Protein AF-A0A840WMJ1-F1 (afdb_monomer)

Mean predicted aligned error: 5.95 Å

Organism: NCBI:txid179819

Foldseek 3Di:
DDDPDDDDDDPQLLVVFDPQLNVLLVVLLVCCLVPVVCLVVVLVCQCVRHHAAADPVRDNLQLRHHTSSLNSNLVSLLSCLVRDDLQVSLVVLLCQLVPDDPNSLLSSLQSLQNSPPSCPPPSNLVSNLVSLVVLLVDLPSNSLLSNQLHPSLVSDDLVSNLSSQVSCQVSVRANVSGPCCVPNQDLVSLLVLLVVCVVCVVVVHDGDPSSCVRCVVPVPSNDDPDPDDDDD

Solvent-accessible surface area (backbone atoms only — not comparable to full-atom values): 12820 Å² total; per-residue (Å²): 140,77,89,88,79,78,90,80,63,72,74,67,46,60,85,78,43,57,70,75,31,32,55,40,46,51,52,48,50,52,49,32,61,77,39,55,82,50,40,81,61,47,51,77,40,32,43,81,64,42,40,71,48,50,22,93,66,63,36,74,78,28,47,85,31,56,22,42,33,28,34,49,39,18,49,51,50,32,46,40,52,77,71,41,58,57,65,56,40,27,47,53,55,47,51,49,42,72,76,35,53,75,66,48,30,27,15,49,38,49,22,54,44,43,35,57,79,60,41,72,38,71,51,28,36,50,45,51,51,51,52,42,57,52,33,66,74,53,85,52,50,36,35,34,33,21,32,40,42,10,64,54,49,77,76,49,55,71,68,64,44,45,51,48,54,52,47,28,62,72,70,68,36,64,60,91,50,34,54,57,50,90,82,67,64,47,57,67,51,19,33,51,46,46,50,52,40,53,54,27,50,76,68,75,38,84,65,64,74,64,53,49,76,45,35,73,79,31,75,70,32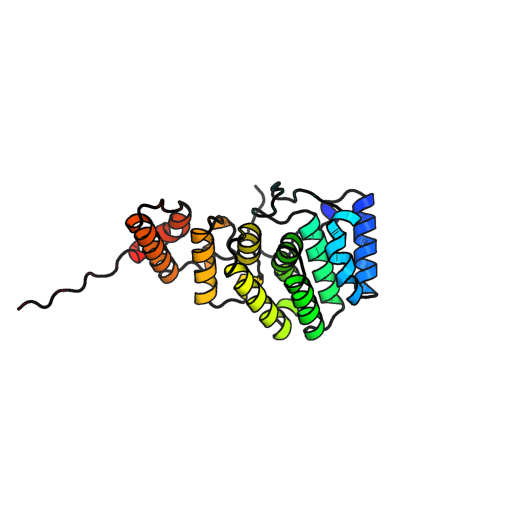,72,68,74,83,75,80,78,75,83,80,131

Radius of gyration: 20.09 Å; Cα contacts (8 Å, |Δi|>4): 305; chains: 1; bounding box: 44×33×80 Å

pLDDT: mean 91.25, std 16.09, range [25.06, 98.69]

InterPro domains:
  IPR047715 EboA domain [NF035938] (70-214)
  IPR047715 EboA domain [PF28008] (91-212)

Sequence (232 aa):
MIDTNGRDGLPDPADLLAEPARTALDELRAEVAERPARVAVLFPAAARRVVRGPGPSGDPTGTEGPTLEDLVRADLLRVLSEVLPPGDLAREIEDLYEYGDADERRAVLRGLCGLGPISRTPEVAATSRRLLADAMRTNDTRLVAAAAGSGAQDLLDDHSWRQTVLKCLFVGVPLRLVAGLAGRADAELARMCADFARERERAGRAVPADVHLVLERFPNGSTNPTPRSPEA

Structure (mmCIF, N/CA/C/O backbone):
data_AF-A0A840WMJ1-F1
#
_entry.id   AF-A0A840WMJ1-F1
#
loop_
_atom_site.group_PDB
_atom_site.id
_atom_site.type_symbol
_atom_site.label_atom_id
_atom_site.label_alt_id
_atom_site.label_comp_id
_atom_site.label_asym_id
_atom_site.label_entity_id
_atom_site.label_seq_id
_atom_site.pdbx_PDB_ins_code
_atom_site.Cartn_x
_atom_site.Cartn_y
_atom_site.Cartn_z
_atom_site.occupancy
_atom_site.B_iso_or_equiv
_atom_site.auth_seq_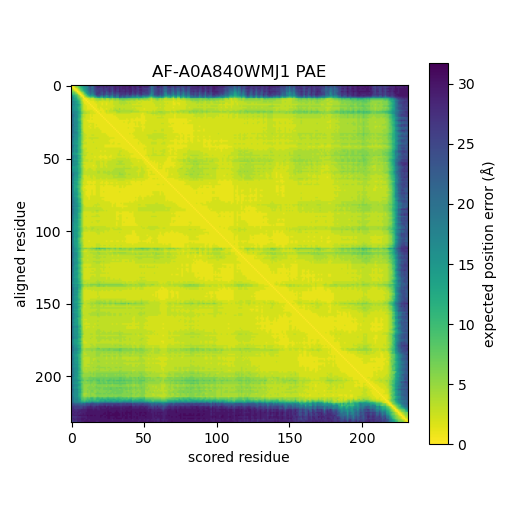id
_atom_site.auth_comp_id
_atom_site.auth_asym_id
_atom_site.auth_atom_id
_atom_site.pdbx_PDB_model_num
ATOM 1 N N . MET A 1 1 ? -21.143 -1.848 -10.851 1.00 29.88 1 MET A N 1
ATOM 2 C CA . MET A 1 1 ? -21.088 -2.770 -9.702 1.00 29.88 1 MET A CA 1
ATOM 3 C C . MET A 1 1 ? -19.891 -3.658 -9.979 1.00 29.88 1 MET A C 1
ATOM 5 O O . MET A 1 1 ? -20.006 -4.566 -10.784 1.00 29.88 1 MET A O 1
ATOM 9 N N . ILE A 1 2 ? -18.713 -3.235 -9.520 1.00 29.58 2 ILE A N 1
ATOM 10 C CA . ILE A 1 2 ? -17.459 -3.973 -9.711 1.00 29.58 2 ILE A CA 1
ATOM 11 C C . ILE A 1 2 ? -17.250 -4.719 -8.401 1.00 29.58 2 ILE A C 1
ATOM 13 O O . ILE A 1 2 ? -17.214 -4.084 -7.346 1.00 29.58 2 ILE A O 1
ATOM 17 N N . ASP A 1 3 ? -17.215 -6.044 -8.477 1.00 25.06 3 ASP A N 1
ATOM 18 C CA . ASP A 1 3 ? -16.940 -6.925 -7.350 1.00 25.06 3 ASP A CA 1
ATOM 19 C C . ASP A 1 3 ? -15.582 -6.571 -6.727 1.00 25.06 3 ASP A C 1
ATOM 21 O O . ASP A 1 3 ? -14.535 -6.732 -7.346 1.00 25.06 3 ASP A O 1
ATOM 25 N N . THR A 1 4 ? -15.594 -6.072 -5.490 1.00 33.41 4 THR A N 1
ATOM 26 C CA . THR A 1 4 ? -14.399 -5.740 -4.691 1.00 33.41 4 THR A CA 1
ATOM 27 C C . THR A 1 4 ? -14.052 -6.838 -3.686 1.00 33.41 4 THR A C 1
ATOM 29 O O . THR A 1 4 ? -13.498 -6.565 -2.622 1.00 33.41 4 THR A O 1
ATOM 32 N N . ASN A 1 5 ? -14.373 -8.097 -3.996 1.00 28.45 5 ASN A N 1
ATOM 33 C CA . ASN A 1 5 ? -14.098 -9.210 -3.095 1.00 28.45 5 ASN A CA 1
ATOM 34 C C . ASN A 1 5 ? -13.278 -10.311 -3.774 1.00 28.45 5 ASN A C 1
ATOM 36 O O . ASN A 1 5 ? -13.827 -11.196 -4.422 1.00 28.45 5 ASN A O 1
ATOM 40 N N . GLY A 1 6 ? -11.966 -10.285 -3.529 1.00 29.73 6 GLY A N 1
ATOM 41 C CA . GLY A 1 6 ? -11.121 -11.474 -3.588 1.00 29.73 6 GLY A CA 1
ATOM 42 C C . GLY A 1 6 ? -9.935 -11.377 -4.541 1.00 29.73 6 GLY A C 1
ATOM 43 O O . GLY A 1 6 ? -10.115 -11.501 -5.738 1.00 29.73 6 GLY A O 1
ATOM 44 N N . ARG A 1 7 ? -8.739 -11.273 -3.942 1.00 39.16 7 ARG A N 1
ATOM 45 C CA . ARG A 1 7 ? -7.477 -11.893 -4.386 1.00 39.16 7 ARG A CA 1
ATOM 46 C C . ARG A 1 7 ? -7.068 -11.616 -5.839 1.00 39.16 7 ARG A C 1
ATOM 48 O O . ARG A 1 7 ? -7.547 -12.285 -6.737 1.00 39.16 7 ARG A O 1
ATOM 55 N N . ASP A 1 8 ? -6.153 -10.665 -6.022 1.00 50.22 8 ASP A N 1
ATOM 56 C CA . ASP A 1 8 ? -4.920 -10.814 -6.823 1.00 50.22 8 ASP A CA 1
ATOM 57 C C . ASP A 1 8 ? -4.453 -9.443 -7.339 1.00 50.22 8 ASP A C 1
ATOM 59 O O . ASP A 1 8 ? -4.970 -8.912 -8.313 1.00 50.22 8 ASP A O 1
ATOM 63 N N . GLY A 1 9 ? -3.451 -8.876 -6.660 1.00 66.44 9 GLY A N 1
ATOM 64 C CA . GLY A 1 9 ? -2.622 -7.788 -7.184 1.00 66.44 9 GLY A CA 1
ATOM 65 C C . GLY A 1 9 ? -3.244 -6.388 -7.255 1.00 66.44 9 GLY A C 1
ATOM 66 O O . GLY A 1 9 ? -4.453 -6.176 -7.228 1.00 66.44 9 GLY A O 1
ATOM 67 N N . LEU A 1 10 ? -2.362 -5.392 -7.324 1.00 83.38 10 LEU A N 1
ATOM 68 C CA . LEU A 1 10 ? -2.696 -4.088 -7.895 1.00 83.38 10 LEU A CA 1
ATOM 69 C C . LEU A 1 10 ? -2.936 -4.274 -9.407 1.00 83.38 10 LEU A C 1
ATOM 71 O O . LEU A 1 10 ? -2.319 -5.171 -9.984 1.00 83.38 10 LEU A O 1
ATOM 75 N N . PRO A 1 11 ? -3.790 -3.460 -10.057 1.00 89.56 11 PRO A N 1
ATOM 76 C CA . PRO A 1 11 ? -3.961 -3.539 -11.508 1.00 89.56 11 PRO A CA 1
ATOM 77 C C . PRO A 1 11 ? -2.618 -3.332 -12.213 1.00 89.56 11 PRO A C 1
ATOM 79 O O . PRO A 1 11 ? -1.804 -2.526 -11.748 1.00 89.56 11 PRO A O 1
ATOM 82 N N . ASP A 1 12 ? -2.401 -4.025 -13.335 1.00 91.81 12 ASP A N 1
ATOM 83 C CA . ASP A 1 12 ? -1.222 -3.776 -14.162 1.00 91.81 12 ASP A CA 1
ATOM 84 C C . ASP A 1 12 ? -1.289 -2.325 -14.671 1.00 91.81 12 ASP A C 1
ATOM 86 O O . ASP A 1 12 ? -2.264 -1.953 -15.336 1.00 91.81 12 ASP A O 1
ATOM 90 N N . PRO A 1 13 ? -0.297 -1.468 -14.360 1.00 93.75 13 PRO A N 1
ATOM 91 C CA . PRO A 1 13 ? -0.295 -0.097 -14.848 1.00 93.75 13 PRO A CA 1
ATOM 92 C C . PRO A 1 13 ? -0.373 -0.018 -16.376 1.00 93.75 13 PRO A C 1
ATOM 94 O O . PRO A 1 13 ? -0.940 0.946 -16.879 1.00 93.75 13 PRO A O 1
ATOM 97 N N . ALA A 1 14 ? 0.123 -1.008 -17.127 1.00 94.31 14 ALA A N 1
ATOM 98 C CA . ALA A 1 14 ? 0.053 -1.001 -18.586 1.00 94.31 14 ALA A CA 1
ATOM 99 C C . ALA A 1 14 ? -1.390 -0.874 -19.110 1.00 94.31 14 ALA A C 1
ATOM 101 O O . ALA A 1 14 ? -1.619 -0.154 -20.080 1.00 94.31 14 ALA A O 1
ATOM 102 N N . ASP A 1 15 ? -2.376 -1.465 -18.432 1.00 94.75 15 ASP A N 1
ATOM 103 C CA . ASP A 1 15 ? -3.788 -1.411 -18.841 1.00 94.75 15 ASP A CA 1
ATOM 104 C C . ASP A 1 15 ? -4.410 -0.011 -18.700 1.00 94.75 15 ASP A C 1
ATOM 106 O O . ASP A 1 15 ? -5.465 0.278 -19.267 1.00 94.75 15 ASP A O 1
ATOM 110 N N . LEU A 1 16 ? -3.754 0.876 -17.950 1.00 93.88 16 LEU A N 1
ATOM 111 C CA . LEU A 1 16 ? -4.226 2.224 -17.628 1.00 93.88 16 LEU A CA 1
ATOM 112 C C . LEU A 1 16 ? -3.458 3.319 -18.383 1.00 93.88 16 LEU A C 1
ATOM 114 O O . LEU A 1 16 ? -3.734 4.506 -18.197 1.00 93.88 16 LEU A O 1
ATOM 118 N N . LEU A 1 17 ? -2.482 2.943 -19.213 1.00 95.00 17 LEU A N 1
ATOM 119 C CA . LEU A 1 17 ? -1.537 3.864 -19.839 1.00 95.00 17 LEU A CA 1
ATOM 120 C C . LEU A 1 17 ? -1.726 3.985 -21.353 1.00 95.00 17 LEU A C 1
ATOM 122 O O . LEU A 1 17 ? -2.014 3.027 -22.066 1.00 95.00 17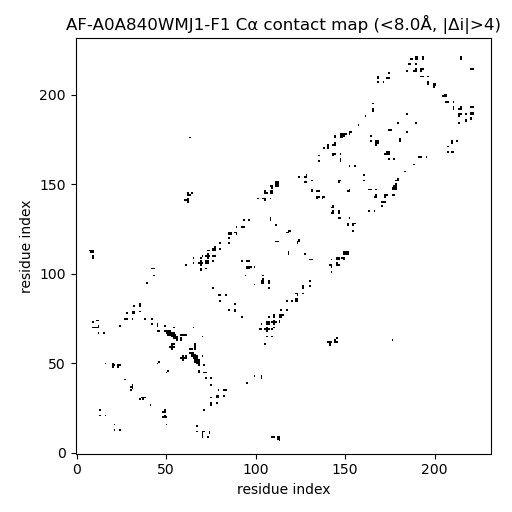 LEU A O 1
ATOM 126 N N . ALA A 1 18 ? -1.490 5.195 -21.865 1.00 94.50 18 ALA A N 1
ATOM 127 C CA . ALA A 1 18 ? -1.378 5.441 -23.301 1.00 94.50 18 ALA A CA 1
ATOM 128 C C . ALA A 1 18 ? -0.063 4.865 -23.865 1.00 94.50 18 ALA A C 1
ATOM 130 O O . ALA A 1 18 ? 0.903 4.679 -23.127 1.00 94.50 18 ALA A O 1
ATOM 131 N N . GLU A 1 19 ? -0.001 4.640 -25.186 1.00 94.25 19 GLU A N 1
ATOM 132 C CA . GLU A 1 19 ? 1.151 4.016 -25.875 1.00 94.25 19 GLU A CA 1
ATOM 133 C C . GLU A 1 19 ? 2.530 4.567 -25.459 1.00 94.25 19 GLU A C 1
ATOM 135 O O . GLU A 1 19 ? 3.363 3.766 -25.044 1.00 94.25 19 GLU A O 1
ATOM 140 N N . PRO A 1 20 ? 2.799 5.893 -25.444 1.00 95.12 20 PRO A N 1
ATOM 141 C CA . PRO A 1 20 ? 4.132 6.380 -25.076 1.00 95.12 20 PRO A CA 1
ATOM 142 C C . PRO A 1 20 ? 4.532 6.032 -23.635 1.00 95.12 20 PRO A C 1
ATOM 144 O O . PRO A 1 20 ? 5.697 5.752 -23.363 1.00 95.12 20 PRO A O 1
ATOM 147 N N . ALA A 1 21 ? 3.566 6.038 -22.712 1.00 96.62 21 ALA A N 1
ATOM 148 C CA . ALA A 1 21 ? 3.803 5.705 -21.313 1.00 96.62 21 ALA A CA 1
ATOM 149 C C . ALA A 1 21 ? 3.959 4.191 -21.108 1.00 96.62 21 ALA A C 1
ATOM 151 O O . ALA A 1 21 ? 4.781 3.780 -20.296 1.00 96.62 21 ALA A O 1
ATOM 152 N N . ARG A 1 22 ? 3.234 3.359 -21.870 1.00 97.50 22 ARG A N 1
ATOM 153 C CA . ARG A 1 22 ? 3.436 1.900 -21.870 1.00 97.50 22 ARG A CA 1
ATOM 154 C C . ARG A 1 22 ? 4.835 1.524 -22.342 1.00 97.50 22 ARG A C 1
ATOM 156 O O . ARG A 1 22 ? 5.520 0.797 -21.636 1.00 97.50 22 ARG A O 1
ATOM 163 N N . THR A 1 23 ? 5.303 2.104 -23.448 1.00 97.88 23 THR A N 1
ATOM 164 C CA . THR A 1 23 ? 6.679 1.889 -23.922 1.00 97.88 23 THR A CA 1
ATOM 165 C C . THR A 1 23 ? 7.705 2.283 -22.858 1.00 97.88 23 THR A C 1
ATOM 167 O O . THR A 1 23 ? 8.623 1.519 -22.574 1.00 97.88 23 THR A O 1
ATOM 170 N N . ALA A 1 24 ? 7.528 3.443 -22.215 1.00 97.88 24 ALA A N 1
ATOM 171 C CA . ALA A 1 24 ? 8.422 3.882 -21.145 1.00 97.88 24 ALA A CA 1
ATOM 172 C C . ALA A 1 24 ? 8.391 2.948 -19.919 1.00 97.88 24 ALA A C 1
ATOM 174 O O . ALA A 1 24 ? 9.426 2.718 -19.295 1.00 97.88 24 ALA A O 1
ATOM 175 N N . LEU A 1 25 ? 7.223 2.403 -19.563 1.00 98.31 25 LEU A N 1
ATOM 176 C CA . LEU A 1 25 ? 7.093 1.400 -18.505 1.00 98.31 25 LEU A CA 1
ATOM 177 C C . LEU A 1 25 ? 7.844 0.110 -18.864 1.00 98.31 25 LEU A C 1
ATOM 179 O O . LEU A 1 25 ? 8.585 -0.405 -18.028 1.00 98.31 25 LEU A O 1
ATOM 183 N N . ASP A 1 26 ? 7.702 -0.386 -20.092 1.00 98.38 26 ASP A N 1
ATOM 184 C CA . ASP A 1 26 ? 8.374 -1.608 -20.546 1.00 98.38 26 ASP A CA 1
ATOM 185 C C . ASP A 1 26 ? 9.902 -1.449 -20.579 1.00 98.38 26 ASP A C 1
ATOM 187 O O . ASP A 1 26 ? 10.628 -2.352 -20.158 1.00 98.38 26 ASP A O 1
ATOM 191 N N . GLU A 1 27 ? 10.406 -0.277 -20.979 1.00 98.12 27 GLU A N 1
ATOM 192 C CA . GLU A 1 27 ? 11.831 0.064 -20.875 1.00 98.12 27 GLU A CA 1
ATOM 193 C C . GLU A 1 27 ? 12.324 0.029 -19.419 1.00 98.12 27 GLU A C 1
ATOM 195 O O . GLU A 1 27 ? 13.396 -0.507 -19.131 1.00 98.12 27 GLU A O 1
ATOM 200 N N . LEU A 1 28 ? 11.533 0.566 -18.486 1.00 98.31 28 LEU A N 1
ATOM 201 C CA . LEU A 1 28 ? 11.844 0.541 -17.056 1.00 98.31 28 LEU A CA 1
ATOM 202 C C . LEU A 1 28 ? 11.858 -0.887 -16.497 1.00 98.31 28 LEU A C 1
ATOM 204 O O . LEU A 1 28 ? 12.788 -1.238 -15.769 1.00 98.31 28 LEU A O 1
ATOM 208 N N . ARG A 1 29 ? 10.863 -1.711 -16.852 1.00 98.31 29 ARG A N 1
ATOM 209 C CA . ARG A 1 29 ? 10.792 -3.133 -16.476 1.00 98.31 29 ARG A CA 1
ATOM 210 C C . ARG A 1 29 ? 12.035 -3.879 -16.949 1.00 98.31 29 ARG A C 1
ATOM 212 O O . ARG A 1 29 ? 12.678 -4.555 -16.150 1.00 98.31 29 ARG A O 1
ATOM 219 N N . ALA A 1 30 ? 12.399 -3.714 -18.221 1.00 98.44 30 ALA A N 1
ATOM 220 C CA . ALA A 1 30 ? 13.573 -4.353 -18.804 1.00 98.44 30 ALA A CA 1
ATOM 221 C C . ALA A 1 30 ? 14.872 -3.910 -18.110 1.00 98.44 30 ALA A C 1
ATOM 223 O O . ALA A 1 30 ? 15.708 -4.750 -17.778 1.00 98.44 30 ALA A O 1
ATOM 224 N N . GLU A 1 31 ? 15.031 -2.610 -17.834 1.00 98.44 31 GLU A N 1
ATOM 225 C CA . GLU A 1 31 ? 16.227 -2.090 -17.166 1.00 98.44 31 GLU A CA 1
ATOM 226 C C . GLU A 1 31 ? 16.358 -2.605 -15.722 1.00 98.44 31 GLU A C 1
ATOM 228 O O . GLU A 1 31 ? 17.463 -2.952 -15.301 1.00 98.44 31 GLU A O 1
ATOM 233 N N . VAL A 1 32 ? 15.255 -2.689 -14.970 1.00 98.44 32 VAL A N 1
ATOM 234 C CA . VAL A 1 32 ? 15.254 -3.243 -13.604 1.00 98.44 32 VAL A CA 1
ATOM 235 C C . VAL A 1 32 ? 15.496 -4.753 -13.613 1.00 98.44 32 VAL A C 1
ATOM 237 O O . VAL A 1 32 ? 16.260 -5.238 -12.784 1.00 98.44 32 VAL A O 1
ATOM 240 N N . ALA A 1 33 ? 14.912 -5.494 -14.558 1.00 98.31 33 ALA A N 1
ATOM 241 C CA . ALA A 1 33 ? 15.132 -6.935 -14.678 1.00 98.31 33 ALA A CA 1
ATOM 242 C C . ALA A 1 33 ? 16.596 -7.275 -15.016 1.00 98.31 33 ALA A C 1
ATOM 244 O O . ALA A 1 33 ? 17.154 -8.223 -14.468 1.00 98.31 33 ALA A O 1
ATOM 245 N N . GLU A 1 34 ? 17.234 -6.492 -15.894 1.00 98.31 34 GLU A N 1
ATOM 246 C CA . GLU A 1 34 ? 18.642 -6.673 -16.270 1.00 98.31 34 GLU A CA 1
ATOM 247 C C . GLU A 1 34 ? 19.601 -6.197 -15.164 1.00 98.31 34 GLU A C 1
ATOM 249 O O . GLU A 1 34 ? 20.622 -6.832 -14.890 1.00 98.31 34 GLU A O 1
ATOM 254 N N . ARG A 1 35 ? 19.301 -5.052 -14.538 1.00 98.31 35 ARG A N 1
ATOM 255 C CA . ARG A 1 35 ? 20.168 -4.382 -13.558 1.00 98.31 35 ARG A CA 1
ATOM 256 C C . ARG A 1 35 ? 19.356 -3.921 -12.339 1.00 98.31 35 ARG A C 1
ATOM 258 O O . ARG A 1 35 ? 19.118 -2.718 -12.203 1.00 98.31 35 ARG A O 1
ATOM 265 N N . PRO A 1 36 ? 19.015 -4.827 -11.401 1.00 98.19 36 PRO A N 1
ATOM 266 C CA . PRO A 1 36 ? 18.125 -4.535 -10.269 1.00 98.19 36 PRO A CA 1
ATOM 267 C C . PRO A 1 36 ? 18.505 -3.296 -9.452 1.00 98.19 36 PRO A C 1
ATOM 269 O O . PRO A 1 36 ? 17.646 -2.473 -9.156 1.00 98.19 36 PRO A O 1
ATOM 272 N N . ALA A 1 37 ? 19.802 -3.074 -9.208 1.00 97.44 37 ALA A N 1
ATOM 273 C CA . ALA A 1 37 ? 20.313 -1.909 -8.472 1.00 97.44 37 ALA A CA 1
ATOM 274 C C . ALA A 1 37 ? 19.944 -0.544 -9.100 1.00 97.44 37 ALA A C 1
ATOM 276 O O . ALA A 1 37 ? 20.058 0.503 -8.464 1.00 97.44 37 ALA A O 1
ATOM 277 N N . ARG A 1 38 ? 19.499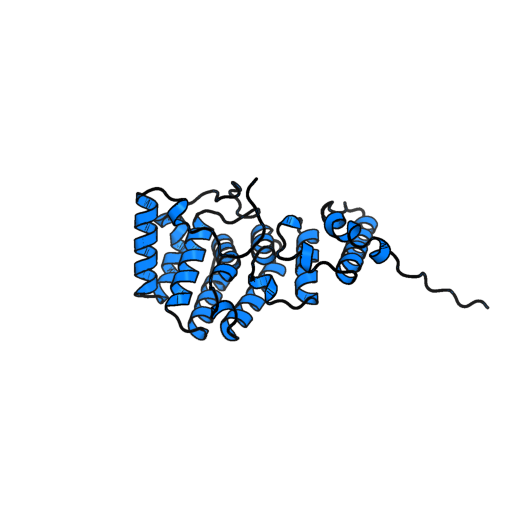 -0.513 -10.365 1.00 98.12 38 ARG A N 1
ATOM 278 C CA . ARG A 1 38 ? 19.002 0.708 -11.018 1.00 98.12 38 ARG A CA 1
ATOM 279 C C . ARG A 1 38 ? 17.660 1.169 -10.465 1.00 98.12 38 ARG A C 1
ATOM 281 O O . ARG A 1 38 ? 17.316 2.336 -10.673 1.00 98.12 38 ARG A O 1
ATOM 288 N N . VAL A 1 39 ? 16.934 0.316 -9.741 1.00 98.38 39 VAL A N 1
ATOM 289 C CA . VAL A 1 39 ? 15.664 0.678 -9.107 1.00 98.38 39 VAL A CA 1
ATOM 290 C C . VAL A 1 39 ? 15.806 1.899 -8.197 1.00 98.38 39 VAL A C 1
ATOM 292 O O . VAL A 1 39 ? 14.946 2.770 -8.247 1.00 98.38 39 VAL A O 1
ATOM 295 N N . ALA A 1 40 ? 16.940 2.060 -7.507 1.00 97.81 40 ALA A N 1
ATOM 296 C CA . ALA A 1 40 ? 17.228 3.222 -6.663 1.00 97.81 40 ALA A CA 1
ATOM 297 C C . ALA A 1 40 ? 17.135 4.571 -7.410 1.00 97.81 40 ALA A C 1
ATOM 299 O O . ALA A 1 40 ? 16.847 5.603 -6.812 1.00 97.81 40 ALA A O 1
ATOM 300 N N . VAL A 1 41 ? 17.351 4.580 -8.731 1.00 98.06 41 VAL A N 1
ATOM 301 C CA . VAL A 1 41 ? 17.231 5.781 -9.579 1.00 98.06 41 VAL A CA 1
ATOM 302 C C . VAL A 1 41 ? 15.913 5.797 -10.357 1.00 98.06 41 VAL A C 1
ATOM 304 O O . VAL A 1 41 ? 15.328 6.860 -10.580 1.00 98.06 41 VAL A O 1
ATOM 307 N N . LEU A 1 42 ? 15.444 4.632 -10.805 1.00 98.19 42 LEU A N 1
ATOM 308 C CA . LEU A 1 42 ? 14.256 4.512 -11.651 1.00 98.19 42 LEU A CA 1
ATOM 309 C C . LEU A 1 42 ? 12.950 4.658 -10.865 1.00 98.19 42 LEU A C 1
ATOM 311 O O . LEU A 1 42 ? 12.002 5.247 -11.381 1.00 98.19 42 LEU A O 1
ATOM 315 N N . PHE A 1 43 ? 12.916 4.190 -9.618 1.00 98.44 43 PHE A N 1
ATOM 316 C CA . PHE A 1 43 ? 11.738 4.232 -8.758 1.00 98.44 43 PHE A CA 1
ATOM 317 C C . PHE A 1 43 ? 11.316 5.674 -8.412 1.00 98.44 43 PHE A C 1
ATOM 319 O O . PHE A 1 43 ? 10.149 6.012 -8.646 1.00 98.44 43 PHE A O 1
ATOM 326 N N . PRO A 1 44 ? 12.227 6.588 -8.015 1.00 97.75 44 PRO A N 1
ATOM 327 C CA . PRO A 1 44 ? 11.902 8.014 -7.911 1.00 97.75 44 PRO A CA 1
ATOM 328 C C . PRO A 1 44 ? 11.489 8.647 -9.241 1.00 97.75 44 PRO A C 1
ATOM 330 O O . PRO A 1 44 ? 10.583 9.480 -9.316 1.00 97.75 44 PRO A O 1
ATOM 333 N N . ALA A 1 45 ? 12.138 8.234 -10.334 1.00 97.31 45 ALA A N 1
ATOM 334 C CA . ALA A 1 45 ? 11.924 8.810 -11.655 1.00 97.31 45 ALA A CA 1
ATOM 335 C C . ALA A 1 45 ? 10.620 8.357 -12.336 1.00 97.31 45 ALA A C 1
ATOM 337 O O . ALA A 1 45 ? 10.248 8.968 -13.341 1.00 97.31 45 ALA A O 1
ATOM 338 N N . ALA A 1 46 ? 9.924 7.343 -11.807 1.00 96.44 46 ALA A N 1
ATOM 339 C CA . ALA A 1 46 ? 8.711 6.758 -12.382 1.00 96.44 46 ALA A CA 1
ATOM 340 C C . ALA A 1 46 ? 7.668 7.817 -12.773 1.00 96.44 46 ALA A C 1
ATOM 342 O O . ALA A 1 46 ? 7.214 7.845 -13.917 1.00 96.44 46 ALA A O 1
ATOM 343 N N . ALA A 1 47 ? 7.383 8.760 -11.866 1.00 95.38 47 ALA A N 1
ATOM 344 C CA . ALA A 1 47 ? 6.386 9.805 -12.095 1.00 95.38 47 ALA A CA 1
ATOM 345 C C . ALA A 1 47 ? 6.721 10.717 -13.293 1.00 95.38 47 ALA A C 1
ATOM 347 O O . ALA A 1 47 ? 5.845 11.206 -14.000 1.00 95.38 47 ALA A O 1
ATOM 348 N N . ARG A 1 48 ? 8.018 10.964 -13.517 1.00 97.12 48 ARG A N 1
ATOM 349 C CA . ARG A 1 48 ? 8.512 11.825 -14.600 1.00 97.12 48 ARG A CA 1
ATOM 350 C C . ARG A 1 48 ? 8.684 11.065 -15.912 1.00 97.12 48 ARG A C 1
ATOM 352 O O . ARG A 1 48 ? 8.524 11.659 -16.972 1.00 97.12 48 ARG A O 1
ATOM 359 N N . ARG A 1 49 ? 9.103 9.798 -15.846 1.00 96.25 49 ARG A N 1
ATOM 360 C CA . ARG A 1 49 ? 9.451 8.995 -17.029 1.00 96.25 49 ARG A CA 1
ATOM 361 C C . ARG A 1 49 ? 8.249 8.290 -17.642 1.00 96.25 49 ARG A C 1
ATOM 363 O O . ARG A 1 49 ? 8.258 8.085 -18.846 1.00 96.25 49 ARG A O 1
ATOM 370 N N . VAL A 1 50 ? 7.253 7.936 -16.833 1.00 97.25 50 VAL A N 1
ATOM 371 C CA . VAL A 1 50 ? 6.105 7.140 -17.278 1.00 97.25 50 VAL A CA 1
ATOM 372 C C . VAL A 1 50 ? 4.832 7.966 -17.222 1.00 97.25 50 VAL A C 1
ATOM 374 O O . VAL A 1 50 ? 4.241 8.268 -18.255 1.00 97.25 50 VAL A O 1
ATOM 377 N N . VAL A 1 51 ? 4.395 8.337 -16.019 1.00 96.81 51 VAL A N 1
ATOM 378 C CA . VAL A 1 51 ? 3.077 8.944 -15.816 1.00 96.81 51 VAL A CA 1
ATOM 379 C C . VAL A 1 51 ? 2.974 9.587 -14.442 1.00 96.81 51 VAL A C 1
ATOM 381 O O . VAL A 1 51 ? 3.570 9.102 -13.486 1.00 96.81 51 VAL A O 1
ATOM 384 N N . ARG A 1 52 ? 2.137 10.616 -14.324 1.00 96.19 52 ARG A N 1
ATOM 385 C CA . ARG A 1 52 ? 1.675 11.139 -13.039 1.00 96.19 52 ARG A CA 1
ATOM 386 C C . ARG A 1 52 ? 0.185 11.412 -13.103 1.00 96.19 52 ARG A C 1
ATOM 388 O O . ARG A 1 52 ? -0.271 12.016 -14.076 1.00 96.19 52 ARG A O 1
ATOM 395 N N . GLY A 1 53 ? -0.559 11.033 -12.072 1.00 95.69 53 GLY A N 1
ATOM 396 C CA . GLY A 1 53 ? -1.967 11.402 -11.992 1.00 95.69 53 GLY A CA 1
ATOM 397 C C . GLY A 1 53 ? -2.830 10.477 -11.143 1.00 95.69 53 GLY A C 1
ATOM 398 O O . GLY A 1 53 ? -2.349 9.470 -10.619 1.00 95.69 53 GLY A O 1
ATOM 399 N N . PRO A 1 54 ? -4.124 10.820 -11.011 1.00 96.38 54 PRO A N 1
ATOM 400 C CA . PRO A 1 54 ? -5.069 10.001 -10.270 1.00 96.38 54 PRO A CA 1
ATOM 401 C C . PRO A 1 54 ? -5.157 8.605 -10.890 1.00 96.38 54 PRO A C 1
ATOM 403 O O . PRO A 1 54 ? -5.245 8.460 -12.109 1.00 96.38 54 PRO A O 1
ATOM 406 N N . GLY A 1 55 ? -5.121 7.585 -10.034 1.00 95.56 55 GLY A N 1
ATOM 407 C CA . GLY A 1 55 ? -5.302 6.196 -10.440 1.00 95.56 55 GLY A CA 1
ATOM 408 C C . GLY A 1 55 ? -6.781 5.792 -10.487 1.00 95.56 55 GLY A C 1
ATOM 409 O O . GLY A 1 55 ? -7.663 6.651 -10.573 1.00 95.56 55 GLY A O 1
ATOM 410 N N . PRO A 1 56 ? -7.085 4.486 -10.383 1.00 94.75 56 PRO A N 1
ATOM 411 C CA . PRO A 1 56 ? -8.446 3.959 -10.518 1.00 94.75 56 PRO A CA 1
ATOM 412 C C . PRO A 1 56 ? -9.481 4.549 -9.550 1.00 94.75 56 PRO A C 1
ATOM 414 O O . PRO A 1 56 ? -10.662 4.612 -9.883 1.00 94.75 56 PRO A O 1
ATOM 417 N N . SER A 1 57 ? -9.062 4.990 -8.358 1.00 94.00 57 SER A N 1
ATOM 418 C CA . SER A 1 57 ? -9.960 5.626 -7.383 1.00 94.00 57 SER A CA 1
ATOM 419 C C . SER A 1 57 ? -10.370 7.050 -7.774 1.00 94.00 57 SER A C 1
ATOM 421 O O . SER A 1 57 ? -11.300 7.596 -7.184 1.00 94.00 57 SER A O 1
ATOM 423 N N . GLY A 1 58 ? -9.670 7.678 -8.724 1.00 95.31 58 GLY A N 1
ATOM 424 C CA . GLY A 1 58 ? -9.836 9.089 -9.071 1.00 95.31 58 GLY A CA 1
ATOM 425 C C . GLY A 1 58 ? -9.260 10.070 -8.041 1.00 95.31 58 GLY A C 1
ATOM 426 O O . GLY A 1 58 ? -9.256 11.271 -8.300 1.00 95.31 58 GLY A O 1
ATOM 427 N N . ASP A 1 59 ? -8.755 9.592 -6.898 1.00 95.06 59 ASP A N 1
ATOM 428 C CA . ASP A 1 59 ? -8.161 10.430 -5.854 1.00 95.06 59 ASP A CA 1
ATOM 429 C C . ASP A 1 59 ? -6.713 10.809 -6.217 1.00 95.06 59 ASP A C 1
ATOM 431 O O . ASP A 1 59 ? -5.838 9.937 -6.245 1.00 95.06 59 ASP A O 1
ATOM 435 N N . PRO A 1 60 ? -6.414 12.099 -6.462 1.00 93.88 60 PRO A N 1
ATOM 436 C CA . PRO A 1 60 ? -5.067 12.538 -6.812 1.00 93.88 60 PRO A CA 1
ATOM 437 C C . PRO A 1 60 ? -4.095 12.511 -5.622 1.00 93.88 60 PRO A C 1
ATOM 439 O O . PRO A 1 60 ? -2.897 12.686 -5.821 1.00 93.88 60 PRO A O 1
ATOM 442 N N . THR A 1 61 ? -4.580 12.333 -4.388 1.00 93.62 61 THR A N 1
ATOM 443 C CA . THR A 1 61 ? -3.742 12.329 -3.177 1.00 93.62 61 THR A CA 1
ATOM 444 C C . THR A 1 61 ? -3.166 10.954 -2.834 1.00 93.62 61 THR A C 1
ATOM 446 O O . THR A 1 61 ? -2.235 10.869 -2.031 1.00 93.62 61 THR A O 1
ATOM 449 N N . GLY A 1 62 ? -3.707 9.882 -3.421 1.00 94.00 62 GLY A N 1
ATOM 450 C CA . GLY A 1 62 ? -3.305 8.503 -3.135 1.00 94.00 62 GLY A CA 1
ATOM 451 C C . GLY A 1 62 ? -3.883 7.916 -1.833 1.00 94.00 62 GLY A C 1
ATOM 452 O O . GLY A 1 62 ? -3.471 6.836 -1.396 1.00 94.00 62 GLY A O 1
ATOM 453 N N . THR A 1 63 ? -4.813 8.618 -1.178 1.00 95.06 63 THR A N 1
ATOM 454 C CA . THR A 1 63 ? -5.415 8.188 0.094 1.00 95.06 63 THR A CA 1
ATOM 455 C C . THR A 1 63 ? -6.422 7.066 -0.145 1.00 95.06 63 THR A C 1
ATOM 457 O O . THR A 1 63 ? -6.330 6.003 0.469 1.00 95.06 63 THR A O 1
ATOM 460 N N . GLU A 1 64 ? -7.353 7.276 -1.076 1.00 94.44 64 GLU A N 1
ATOM 461 C CA . GLU A 1 64 ? -8.452 6.350 -1.384 1.00 94.44 64 GLU A CA 1
ATOM 462 C C . GLU A 1 64 ? -8.019 5.139 -2.217 1.00 94.44 64 GLU A C 1
ATOM 464 O O . GLU A 1 64 ? -8.729 4.141 -2.314 1.00 94.44 64 GLU A O 1
ATOM 469 N N . GLY A 1 65 ? -6.846 5.218 -2.837 1.00 93.19 65 GLY A N 1
ATOM 470 C CA . GLY A 1 65 ? -6.291 4.182 -3.696 1.00 93.19 65 GLY A CA 1
ATOM 471 C C . GLY A 1 65 ? -4.952 4.624 -4.281 1.00 93.19 65 GLY A C 1
ATOM 472 O O . GLY A 1 65 ? -4.556 5.765 -4.066 1.00 93.19 65 GLY A O 1
ATOM 473 N N . PRO A 1 66 ? -4.231 3.741 -4.983 1.00 95.75 66 PRO A N 1
ATOM 474 C CA . PRO A 1 66 ? -2.951 4.086 -5.596 1.00 95.75 66 PRO A CA 1
ATOM 475 C C . PRO A 1 66 ? -3.125 5.145 -6.697 1.00 95.75 66 PRO A C 1
ATOM 477 O O . PRO A 1 66 ? -4.095 5.101 -7.459 1.00 95.75 66 PRO A O 1
ATOM 480 N N . THR A 1 67 ? -2.168 6.066 -6.812 1.00 97.31 67 THR A N 1
ATOM 481 C CA . THR A 1 67 ? -2.011 6.906 -8.012 1.00 97.31 67 THR A CA 1
ATOM 482 C C . THR A 1 67 ? -1.388 6.102 -9.160 1.00 97.31 67 THR A C 1
ATOM 484 O O . THR A 1 67 ? -0.930 4.973 -8.963 1.00 97.31 67 THR A O 1
ATOM 487 N N . LEU A 1 68 ? -1.352 6.654 -10.377 1.00 97.88 68 LEU A N 1
ATOM 488 C CA . LEU A 1 68 ? -0.726 5.959 -11.510 1.00 97.88 68 LEU A CA 1
ATOM 489 C C . LEU A 1 68 ? 0.775 5.733 -11.280 1.00 97.88 68 LEU A C 1
ATOM 491 O O . LEU A 1 68 ? 1.289 4.653 -11.565 1.00 97.88 68 LEU A O 1
ATOM 495 N N . GLU A 1 69 ? 1.478 6.712 -10.711 1.00 97.50 69 GLU A N 1
ATOM 496 C CA . GLU A 1 69 ? 2.889 6.556 -10.360 1.00 97.50 69 GLU A CA 1
ATOM 497 C C . GLU A 1 69 ? 3.119 5.561 -9.210 1.00 97.50 69 GLU A C 1
ATOM 499 O O . GLU A 1 69 ? 4.167 4.914 -9.180 1.00 97.50 69 GLU A O 1
ATOM 504 N N . ASP A 1 70 ? 2.156 5.390 -8.294 1.00 97.94 70 ASP A N 1
ATOM 505 C CA . ASP A 1 70 ? 2.222 4.339 -7.271 1.00 97.94 70 ASP A CA 1
ATOM 506 C C . ASP A 1 70 ? 2.138 2.947 -7.917 1.00 97.94 70 ASP A C 1
ATOM 508 O O . ASP A 1 70 ? 2.885 2.050 -7.532 1.00 97.94 70 ASP A O 1
ATOM 512 N N . LEU A 1 71 ? 1.267 2.772 -8.921 1.00 97.69 71 LEU A N 1
ATOM 513 C CA . LEU A 1 71 ? 1.124 1.508 -9.655 1.00 97.69 71 LEU A CA 1
ATOM 514 C C . LEU A 1 71 ? 2.389 1.157 -10.440 1.00 97.69 71 LEU A C 1
ATOM 516 O O . LEU A 1 71 ? 2.852 0.023 -10.366 1.00 97.69 71 LEU A O 1
ATOM 520 N N . VAL A 1 72 ? 2.987 2.130 -11.136 1.00 98.31 72 VAL A N 1
ATOM 521 C CA . VAL A 1 72 ? 4.267 1.936 -11.840 1.00 98.31 72 VAL A CA 1
ATOM 522 C C . VAL A 1 72 ? 5.357 1.498 -10.865 1.00 98.31 72 VAL A C 1
ATOM 524 O O . VAL A 1 72 ? 6.065 0.530 -11.114 1.00 98.31 72 VAL A O 1
ATOM 527 N N . ARG A 1 73 ? 5.484 2.180 -9.727 1.00 98.38 73 ARG A N 1
ATOM 528 C CA . ARG A 1 73 ? 6.474 1.843 -8.697 1.00 98.38 73 ARG A CA 1
ATOM 529 C C . ARG A 1 73 ? 6.242 0.462 -8.087 1.00 98.38 73 ARG A C 1
ATOM 531 O O . ARG A 1 73 ? 7.197 -0.293 -7.923 1.00 98.38 73 ARG A O 1
ATOM 538 N N . ALA A 1 74 ? 4.995 0.113 -7.784 1.00 97.56 74 ALA A N 1
ATOM 539 C CA . ALA A 1 74 ? 4.642 -1.214 -7.292 1.00 97.56 74 ALA A CA 1
ATOM 540 C C . ALA A 1 74 ? 4.973 -2.316 -8.312 1.00 97.56 74 ALA A C 1
ATOM 542 O O . ALA A 1 74 ? 5.448 -3.383 -7.928 1.00 97.56 74 ALA A O 1
ATOM 543 N N . ASP A 1 75 ? 4.785 -2.045 -9.603 1.00 97.69 75 ASP A N 1
ATOM 544 C CA . ASP A 1 75 ? 5.171 -2.960 -10.674 1.00 97.69 75 ASP A CA 1
ATOM 545 C C . ASP A 1 75 ? 6.696 -3.156 -10.755 1.00 97.69 75 ASP A C 1
ATOM 547 O O . ASP A 1 75 ? 7.153 -4.288 -10.902 1.00 97.69 75 ASP A O 1
ATOM 551 N N . LEU A 1 76 ? 7.503 -2.112 -10.526 1.00 98.38 76 LEU A N 1
ATOM 552 C CA . LEU A 1 76 ? 8.961 -2.275 -10.409 1.00 98.38 76 LEU A CA 1
ATOM 553 C C . LEU A 1 76 ? 9.354 -3.176 -9.229 1.00 98.38 76 LEU A C 1
ATOM 555 O O . LEU A 1 76 ? 10.276 -3.979 -9.364 1.00 98.38 76 LEU A O 1
ATOM 559 N N . LEU A 1 77 ? 8.652 -3.093 -8.092 1.00 98.19 77 LEU A N 1
ATOM 560 C CA . LEU A 1 77 ? 8.885 -4.006 -6.962 1.00 98.19 77 LEU A CA 1
ATOM 561 C C . LEU A 1 77 ? 8.523 -5.452 -7.311 1.00 98.19 77 LEU A C 1
ATOM 563 O O . LEU A 1 77 ? 9.227 -6.371 -6.896 1.00 98.19 77 LEU A O 1
ATOM 567 N N . ARG A 1 78 ? 7.460 -5.661 -8.098 1.00 97.06 78 ARG A N 1
ATOM 568 C CA . ARG A 1 78 ? 7.112 -6.984 -8.629 1.00 97.06 78 ARG A CA 1
ATOM 569 C C . ARG A 1 78 ? 8.231 -7.521 -9.524 1.00 97.06 78 ARG A C 1
ATOM 571 O O . ARG A 1 78 ? 8.653 -8.654 -9.314 1.00 97.06 78 ARG A O 1
ATOM 578 N N . VAL A 1 79 ? 8.777 -6.711 -10.434 1.00 97.81 79 VAL A N 1
ATOM 579 C CA . VAL A 1 79 ? 9.926 -7.114 -11.270 1.00 97.81 79 VAL A CA 1
ATOM 580 C C . VAL A 1 79 ? 11.134 -7.487 -10.408 1.00 97.81 79 VAL A C 1
ATOM 582 O O . VAL A 1 79 ? 11.718 -8.547 -10.612 1.00 97.81 79 VAL A O 1
ATOM 585 N N . LEU A 1 80 ? 11.484 -6.678 -9.399 1.00 98.31 80 LEU A N 1
ATOM 586 C CA . LEU A 1 80 ? 12.559 -7.027 -8.459 1.00 98.31 80 LEU A CA 1
ATOM 587 C C . LEU A 1 80 ? 12.310 -8.375 -7.778 1.00 98.31 80 LEU A C 1
ATOM 589 O O . LEU A 1 80 ? 13.240 -9.158 -7.601 1.00 98.31 80 LEU A O 1
ATOM 593 N N . SER A 1 81 ? 11.059 -8.649 -7.408 1.00 97.25 81 SER A N 1
ATOM 594 C CA . SER A 1 81 ? 10.672 -9.878 -6.715 1.00 97.25 81 SER A CA 1
ATOM 595 C C . SER A 1 81 ? 10.858 -11.148 -7.551 1.00 97.25 81 SER A C 1
ATOM 597 O O . SER A 1 81 ? 10.999 -12.235 -6.995 1.00 97.25 81 SER A O 1
ATOM 599 N N . GLU A 1 82 ? 10.900 -11.003 -8.876 1.00 97.00 82 GLU A N 1
ATOM 600 C CA . GLU A 1 82 ? 11.107 -12.095 -9.829 1.00 97.00 82 GLU A CA 1
ATOM 601 C C . GLU A 1 82 ? 12.596 -12.380 -10.078 1.00 97.00 82 GLU A C 1
ATOM 603 O O . GLU A 1 82 ? 12.948 -13.496 -10.462 1.00 97.00 82 GLU A O 1
ATOM 608 N N . VAL A 1 83 ? 13.475 -11.394 -9.853 1.00 97.81 83 VAL A N 1
ATOM 609 C CA . VAL A 1 83 ? 14.904 -11.475 -10.217 1.00 97.81 83 VAL A CA 1
ATOM 610 C C . VAL A 1 83 ? 15.860 -11.475 -9.024 1.00 97.81 83 VAL A C 1
ATOM 612 O O . VAL A 1 83 ? 17.001 -11.915 -9.165 1.00 97.81 83 VAL A O 1
ATOM 615 N N . LEU A 1 84 ? 15.429 -11.000 -7.851 1.00 98.25 84 LEU A N 1
ATOM 616 C CA . LEU A 1 84 ? 16.251 -10.953 -6.643 1.00 98.25 84 LEU A CA 1
ATOM 617 C C . LEU A 1 84 ? 15.926 -12.094 -5.672 1.00 98.25 84 LEU A C 1
ATOM 619 O O . LEU A 1 84 ? 14.759 -12.444 -5.480 1.00 98.25 84 LEU A O 1
ATOM 623 N N . PRO A 1 85 ? 16.937 -12.641 -4.973 1.00 98.12 85 PRO A N 1
ATOM 624 C CA . PRO A 1 85 ? 16.687 -13.528 -3.849 1.00 98.12 85 PRO A CA 1
ATOM 625 C C . PRO A 1 85 ? 16.027 -12.759 -2.685 1.00 98.12 85 PRO A C 1
ATOM 627 O O . PRO A 1 85 ? 16.216 -11.545 -2.554 1.00 98.12 85 PRO A O 1
ATOM 630 N N . PRO A 1 86 ? 15.308 -13.449 -1.778 1.00 98.06 86 PRO A N 1
ATOM 631 C CA . PRO A 1 86 ? 14.507 -12.803 -0.735 1.00 98.06 86 PRO A CA 1
ATOM 632 C C . PRO A 1 86 ? 15.260 -11.804 0.149 1.00 98.06 86 PRO A C 1
ATOM 634 O O . PRO A 1 86 ? 14.722 -10.751 0.479 1.00 98.06 86 PRO A O 1
ATOM 637 N N . GLY A 1 87 ? 16.501 -12.120 0.528 1.00 98.38 87 GLY A N 1
ATOM 638 C CA . GLY A 1 87 ? 17.319 -11.241 1.364 1.00 98.38 87 GLY A CA 1
ATOM 639 C C . GLY A 1 87 ? 17.734 -9.949 0.658 1.00 98.38 87 GLY A C 1
ATOM 640 O O . GLY A 1 87 ? 17.788 -8.900 1.292 1.00 98.38 87 GLY A O 1
ATOM 641 N N . ASP A 1 88 ? 17.985 -10.003 -0.649 1.00 98.56 88 ASP A N 1
ATOM 642 C CA . ASP A 1 88 ? 18.371 -8.827 -1.433 1.00 98.56 88 ASP A CA 1
ATOM 643 C C . ASP A 1 88 ? 17.145 -7.969 -1.736 1.00 98.56 88 ASP A C 1
ATOM 645 O O . ASP A 1 88 ? 17.182 -6.760 -1.531 1.00 98.56 88 ASP A O 1
ATOM 649 N N . LEU A 1 89 ? 16.023 -8.602 -2.097 1.00 98.69 89 LEU A N 1
ATOM 650 C CA . LEU A 1 89 ? 14.741 -7.920 -2.261 1.00 98.69 89 LEU A CA 1
ATOM 651 C C . LEU A 1 89 ? 14.319 -7.186 -0.982 1.00 98.69 89 LEU A C 1
ATOM 653 O O . LEU A 1 89 ? 13.876 -6.042 -1.041 1.00 98.69 89 LEU A O 1
ATOM 657 N N . ALA A 1 90 ? 14.451 -7.835 0.178 1.00 98.62 90 ALA A N 1
ATOM 658 C CA . ALA A 1 90 ? 14.098 -7.239 1.460 1.00 98.62 90 ALA A CA 1
ATOM 659 C C . ALA A 1 90 ? 14.935 -5.986 1.769 1.00 98.62 90 ALA A C 1
ATOM 661 O O . ALA A 1 90 ? 14.384 -5.031 2.313 1.00 98.62 90 ALA A O 1
ATOM 662 N N . ARG A 1 91 ? 16.227 -5.980 1.405 1.00 98.62 91 ARG A N 1
ATOM 663 C CA . ARG A 1 91 ? 17.107 -4.809 1.550 1.00 98.62 91 ARG A CA 1
ATOM 664 C C . ARG A 1 91 ? 16.710 -3.687 0.595 1.00 98.62 91 ARG A C 1
ATOM 666 O O . ARG A 1 91 ? 16.508 -2.573 1.049 1.00 98.62 91 ARG A O 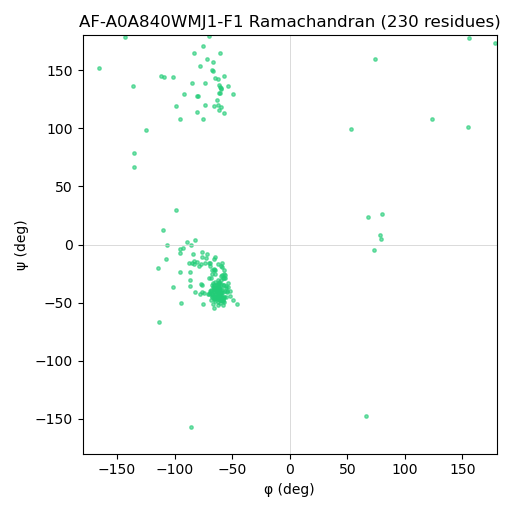1
ATOM 673 N N . GLU A 1 92 ? 16.492 -3.992 -0.684 1.00 98.56 92 GLU A N 1
ATOM 674 C CA . GLU A 1 92 ? 16.064 -2.988 -1.672 1.00 98.56 92 GLU A CA 1
ATOM 675 C C . GLU A 1 92 ? 14.714 -2.347 -1.298 1.00 98.56 92 GLU A C 1
ATOM 677 O O . GLU A 1 92 ? 14.553 -1.134 -1.387 1.00 98.56 92 GLU A O 1
ATOM 682 N N . ILE A 1 93 ? 13.739 -3.133 -0.822 1.00 98.56 93 ILE A N 1
ATOM 683 C CA . ILE A 1 93 ? 12.446 -2.609 -0.342 1.00 98.56 93 ILE A CA 1
ATOM 684 C C . ILE A 1 93 ? 12.629 -1.686 0.870 1.00 98.56 93 ILE A C 1
ATOM 686 O O . ILE A 1 93 ? 11.950 -0.661 0.967 1.00 98.56 93 ILE A O 1
ATOM 690 N N . GLU A 1 94 ? 13.503 -2.060 1.805 1.00 98.56 94 GLU A N 1
ATOM 691 C CA . GLU A 1 94 ? 13.797 -1.254 2.990 1.00 98.56 94 GLU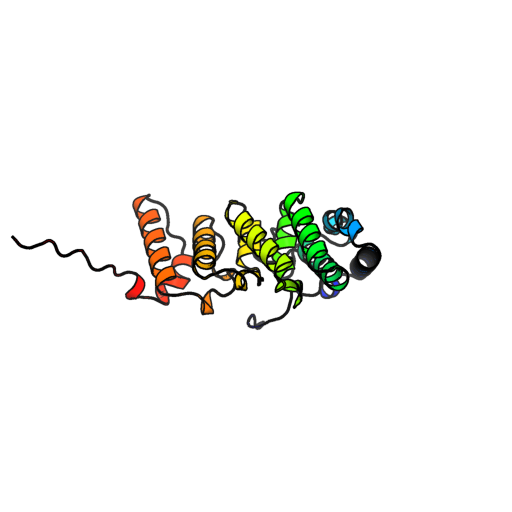 A CA 1
ATOM 692 C C . GLU A 1 94 ? 14.479 0.062 2.605 1.00 98.56 94 GLU A C 1
ATOM 694 O O . GLU A 1 94 ? 13.994 1.114 3.011 1.00 98.56 94 GLU A O 1
ATOM 699 N N . ASP A 1 95 ? 15.493 0.024 1.738 1.00 98.62 95 ASP A N 1
ATOM 700 C CA . ASP A 1 95 ? 16.215 1.208 1.261 1.00 98.62 95 ASP A CA 1
ATOM 701 C C . ASP A 1 95 ? 15.290 2.174 0.499 1.00 98.62 95 ASP A C 1
ATOM 703 O O . ASP A 1 95 ? 15.294 3.382 0.755 1.00 98.62 95 ASP A O 1
ATOM 707 N N . LEU A 1 96 ? 14.439 1.653 -0.396 1.00 98.69 96 LEU A N 1
ATOM 708 C CA . LEU A 1 96 ? 13.453 2.461 -1.127 1.00 98.69 96 LEU A CA 1
ATOM 709 C C . LEU A 1 96 ? 12.445 3.143 -0.191 1.00 98.69 96 LEU A C 1
ATOM 711 O O . LEU A 1 96 ? 11.966 4.235 -0.493 1.00 98.69 96 LEU A O 1
ATOM 715 N N . TYR A 1 97 ? 12.105 2.517 0.937 1.00 98.62 97 TYR A N 1
ATOM 716 C CA . TYR A 1 97 ? 11.214 3.110 1.931 1.00 98.62 97 TYR A CA 1
ATOM 717 C C . TYR A 1 97 ? 11.942 4.084 2.870 1.00 98.62 97 TYR A C 1
ATOM 719 O O . TYR A 1 97 ? 11.394 5.129 3.219 1.00 98.62 97 TYR A O 1
ATOM 727 N N . GLU A 1 98 ? 13.157 3.761 3.307 1.00 98.12 98 GLU A N 1
ATOM 728 C CA . GLU A 1 98 ? 13.921 4.578 4.252 1.00 98.12 98 GLU A CA 1
ATOM 729 C C . GLU A 1 98 ? 14.339 5.912 3.628 1.00 98.12 98 GLU A C 1
ATOM 731 O O . GLU A 1 98 ? 14.160 6.965 4.245 1.00 98.12 98 GLU A O 1
ATOM 736 N N . TYR A 1 99 ? 14.842 5.871 2.392 1.00 97.81 99 TYR A N 1
ATOM 737 C CA . TYR A 1 99 ? 15.361 7.048 1.691 1.00 97.81 99 TYR A CA 1
ATOM 738 C C . TYR A 1 99 ? 14.340 7.723 0.773 1.00 97.81 99 TYR A C 1
ATOM 740 O O . TYR A 1 99 ? 14.624 8.798 0.240 1.00 97.81 99 TYR A O 1
ATOM 748 N N . GLY A 1 100 ? 13.168 7.113 0.594 1.00 97.62 100 GLY A N 1
ATOM 749 C CA . GLY A 1 100 ? 12.118 7.634 -0.268 1.00 97.62 100 GLY A CA 1
ATOM 750 C C . GLY A 1 100 ? 11.310 8.775 0.354 1.00 97.62 100 GLY A C 1
ATOM 751 O O . GLY A 1 100 ? 11.135 8.869 1.574 1.00 97.62 100 GLY A O 1
ATOM 752 N N . ASP A 1 101 ? 10.756 9.632 -0.501 1.00 97.62 101 ASP A N 1
ATOM 753 C CA . ASP A 1 101 ? 9.773 10.633 -0.096 1.00 97.62 101 ASP A CA 1
ATOM 754 C C . ASP A 1 101 ? 8.411 10.006 0.283 1.00 97.62 101 ASP A C 1
ATOM 756 O O . ASP A 1 101 ? 8.206 8.790 0.254 1.00 97.62 101 ASP A O 1
ATOM 760 N N . ALA A 1 102 ? 7.444 10.835 0.687 1.00 97.25 102 ALA A N 1
ATOM 761 C CA . ALA A 1 102 ? 6.131 10.343 1.107 1.00 97.25 102 ALA A CA 1
ATOM 762 C C . ALA A 1 102 ? 5.358 9.621 -0.016 1.00 97.25 102 ALA A C 1
ATOM 764 O O . ALA A 1 102 ? 4.577 8.715 0.279 1.00 97.25 102 ALA A O 1
ATOM 765 N N . ASP A 1 103 ? 5.556 9.997 -1.282 1.00 97.75 103 ASP A N 1
ATOM 766 C CA . ASP A 1 103 ? 4.903 9.351 -2.421 1.00 97.75 103 ASP A CA 1
ATOM 767 C C . ASP A 1 103 ? 5.573 8.004 -2.731 1.00 97.75 103 ASP A C 1
ATOM 769 O O . ASP A 1 103 ? 4.900 7.000 -2.962 1.00 97.75 103 ASP A O 1
ATOM 773 N N . GLU A 1 104 ? 6.900 7.948 -2.658 1.00 98.50 104 GLU A N 1
ATOM 774 C CA . GLU A 1 104 ? 7.694 6.733 -2.847 1.00 98.50 104 GLU A CA 1
ATOM 775 C C . GLU A 1 104 ? 7.411 5.697 -1.756 1.00 98.50 104 GLU A C 1
ATOM 777 O O . GLU A 1 104 ? 7.098 4.543 -2.055 1.00 98.50 104 GLU A O 1
ATOM 782 N N . ARG A 1 105 ? 7.398 6.120 -0.489 1.00 98.62 105 ARG A N 1
ATOM 783 C CA . ARG A 1 105 ? 7.031 5.270 0.653 1.00 98.62 105 ARG A CA 1
ATOM 784 C C . ARG A 1 105 ? 5.612 4.730 0.535 1.00 98.62 105 ARG A C 1
ATOM 786 O O . ARG A 1 105 ? 5.370 3.557 0.831 1.00 98.62 105 ARG A O 1
ATOM 793 N N . ARG A 1 106 ? 4.669 5.564 0.081 1.00 98.06 106 ARG A N 1
ATOM 794 C CA . ARG A 1 106 ? 3.283 5.149 -0.176 1.00 98.06 106 ARG A CA 1
ATOM 795 C C . ARG A 1 106 ? 3.237 4.032 -1.216 1.00 98.06 106 ARG A C 1
ATOM 797 O O . ARG A 1 106 ? 2.569 3.021 -0.987 1.00 98.06 106 ARG A O 1
ATOM 804 N N . ALA A 1 107 ? 3.971 4.190 -2.315 1.00 98.06 107 ALA A N 1
ATOM 805 C CA . ALA A 1 107 ? 4.051 3.189 -3.368 1.00 98.06 107 ALA A CA 1
ATOM 806 C C . ALA A 1 107 ? 4.673 1.871 -2.879 1.00 98.06 107 ALA A C 1
ATOM 808 O O . ALA A 1 107 ? 4.141 0.805 -3.195 1.00 98.06 107 ALA A O 1
ATOM 809 N N . VAL A 1 108 ? 5.721 1.925 -2.043 1.00 98.56 108 VAL A N 1
ATOM 810 C CA . VAL A 1 108 ? 6.299 0.720 -1.420 1.00 98.56 108 VAL A CA 1
ATOM 811 C C . VAL A 1 108 ? 5.246 -0.039 -0.612 1.00 98.56 108 VAL A C 1
ATOM 813 O O . VAL A 1 108 ? 5.032 -1.226 -0.852 1.00 98.56 108 VAL A O 1
ATOM 816 N N . LEU A 1 109 ? 4.527 0.638 0.292 1.00 98.12 109 LEU A N 1
ATOM 817 C CA . LEU A 1 109 ? 3.501 0.017 1.145 1.00 98.12 109 LEU A CA 1
ATOM 818 C C . LEU A 1 109 ? 2.380 -0.659 0.338 1.00 98.12 109 LEU A C 1
ATOM 820 O O . LEU A 1 109 ? 1.909 -1.742 0.708 1.00 98.12 109 LEU A O 1
ATOM 824 N N . ARG A 1 110 ? 1.956 -0.031 -0.768 1.00 95.69 110 ARG A N 1
ATOM 825 C CA . ARG A 1 110 ? 0.967 -0.593 -1.702 1.00 95.69 110 ARG A CA 1
ATOM 826 C C . ARG A 1 110 ? 1.530 -1.808 -2.445 1.00 95.69 110 ARG A C 1
ATOM 828 O O . ARG A 1 110 ? 0.833 -2.814 -2.570 1.00 95.69 110 ARG A O 1
ATOM 835 N N . GLY A 1 111 ? 2.785 -1.735 -2.887 1.00 95.94 111 GLY A N 1
ATOM 836 C CA . GLY A 1 111 ? 3.455 -2.784 -3.654 1.00 95.94 111 GLY A CA 1
ATOM 837 C C . GLY A 1 111 ? 3.722 -4.078 -2.882 1.00 95.94 111 GLY A C 1
ATOM 838 O O . GLY A 1 111 ? 3.795 -5.131 -3.507 1.00 95.94 111 GLY A O 1
ATOM 839 N N . LEU A 1 112 ? 3.773 -4.047 -1.542 1.00 95.50 112 LEU A N 1
ATOM 840 C CA . LEU A 1 112 ? 4.017 -5.245 -0.715 1.00 95.50 112 LEU A CA 1
ATOM 841 C C . LEU A 1 112 ? 3.050 -6.410 -1.010 1.00 95.50 112 LEU A C 1
ATOM 843 O O . LEU A 1 112 ? 3.439 -7.572 -0.927 1.00 95.50 112 LEU A O 1
ATOM 847 N N . CYS A 1 113 ? 1.795 -6.113 -1.370 1.00 84.44 113 CYS A N 1
ATOM 848 C CA . CYS A 1 113 ? 0.789 -7.126 -1.715 1.00 84.44 113 CYS A CA 1
ATOM 849 C C . CYS A 1 113 ? 1.080 -7.823 -3.061 1.00 84.44 113 CYS A C 1
ATOM 851 O O . CYS A 1 113 ? 0.714 -8.979 -3.258 1.00 84.44 113 CYS A O 1
ATOM 853 N N . GLY A 1 114 ? 1.749 -7.126 -3.984 1.00 86.88 114 GLY A N 1
ATOM 854 C CA . GLY A 1 114 ? 2.014 -7.581 -5.351 1.00 86.88 114 GLY A CA 1
ATOM 855 C C . GLY A 1 114 ? 3.259 -8.455 -5.514 1.00 86.88 114 GLY A C 1
ATOM 856 O O . GLY A 1 114 ? 3.532 -8.895 -6.623 1.00 86.88 114 GLY A O 1
ATOM 857 N N . LEU A 1 115 ? 4.004 -8.733 -4.438 1.00 92.44 115 LEU A N 1
ATOM 858 C CA . LEU A 1 115 ? 5.247 -9.519 -4.501 1.00 92.44 115 LEU A CA 1
ATOM 859 C C . LEU A 1 115 ? 4.997 -11.033 -4.670 1.00 92.44 115 LEU A C 1
ATOM 861 O O . LEU A 1 115 ? 5.932 -11.812 -4.812 1.00 92.44 115 LEU A O 1
ATOM 865 N N . GLY A 1 116 ? 3.744 -11.494 -4.613 1.00 89.50 116 GLY A N 1
ATOM 866 C CA . GLY A 1 116 ? 3.419 -12.913 -4.774 1.00 89.50 116 GLY A CA 1
ATOM 867 C C . GLY A 1 116 ? 3.968 -13.791 -3.633 1.00 89.50 116 GLY A C 1
ATOM 868 O O . GLY A 1 116 ? 4.043 -13.338 -2.484 1.00 89.50 116 GLY A O 1
ATOM 869 N N . PRO A 1 117 ? 4.341 -15.060 -3.895 1.00 91.62 117 PRO A N 1
ATOM 870 C CA . PRO A 1 117 ? 4.758 -16.006 -2.853 1.00 91.62 117 PRO A CA 1
ATOM 871 C C . PRO A 1 117 ? 5.980 -15.569 -2.035 1.00 91.62 117 PRO A C 1
ATOM 873 O O . PRO A 1 117 ? 6.063 -15.897 -0.850 1.00 91.62 117 PRO A O 1
ATOM 876 N N . ILE A 1 118 ? 6.902 -14.798 -2.628 1.00 95.00 118 ILE A N 1
ATOM 877 C CA . ILE A 1 118 ? 8.121 -14.345 -1.939 1.00 95.00 118 ILE A CA 1
ATOM 878 C C . ILE A 1 118 ? 7.808 -13.395 -0.774 1.00 95.00 118 ILE A C 1
ATOM 880 O O . ILE A 1 118 ? 8.577 -13.325 0.176 1.00 95.00 118 ILE A O 1
ATOM 884 N N . SER A 1 119 ? 6.632 -12.751 -0.764 1.00 93.94 119 SER A N 1
ATOM 885 C CA . SER A 1 119 ? 6.166 -11.930 0.369 1.00 93.94 119 SER A CA 1
ATOM 886 C C . SER A 1 119 ? 6.090 -12.694 1.698 1.00 93.94 119 SER A C 1
ATOM 888 O O . SER A 1 119 ? 6.101 -12.085 2.768 1.00 93.94 119 SER A O 1
ATOM 890 N N . ARG A 1 120 ? 5.989 -14.031 1.646 1.00 94.62 120 ARG A N 1
ATOM 891 C CA . ARG A 1 120 ? 5.866 -14.906 2.819 1.00 94.62 120 ARG A CA 1
ATOM 892 C C . ARG A 1 120 ? 7.204 -15.470 3.295 1.00 94.62 120 ARG A C 1
ATOM 894 O O . ARG A 1 120 ? 7.216 -16.154 4.320 1.00 94.62 120 ARG A O 1
ATOM 901 N N . THR A 1 121 ? 8.315 -15.201 2.607 1.00 97.44 121 THR A N 1
ATOM 902 C CA . THR A 1 121 ? 9.631 -15.598 3.119 1.00 97.44 121 THR A CA 1
ATOM 903 C C . THR A 1 121 ? 9.967 -14.805 4.387 1.00 97.44 121 THR A C 1
ATOM 905 O O . THR A 1 121 ? 9.505 -13.668 4.539 1.00 97.44 121 THR A O 1
ATOM 908 N N . PRO A 1 122 ? 10.741 -15.373 5.329 1.00 98.12 122 PRO A N 1
ATOM 909 C CA . PRO A 1 122 ? 11.024 -14.723 6.607 1.00 98.12 122 PRO A CA 1
ATOM 910 C C . PRO A 1 122 ? 11.606 -13.311 6.475 1.00 98.12 122 PRO A C 1
ATOM 912 O O . PRO A 1 122 ? 11.188 -12.418 7.209 1.00 98.12 122 PRO A O 1
ATOM 915 N N . GLU A 1 123 ? 12.522 -13.101 5.530 1.00 98.12 123 GLU A N 1
ATOM 916 C CA . GLU A 1 123 ? 13.221 -11.836 5.301 1.00 98.12 123 GLU A CA 1
ATOM 917 C C . GLU A 1 123 ? 12.251 -10.745 4.830 1.00 98.12 123 GLU A C 1
ATOM 919 O O . GLU A 1 123 ? 12.122 -9.703 5.474 1.00 98.12 123 GLU A O 1
ATOM 924 N N . VAL A 1 124 ? 11.497 -11.017 3.759 1.00 98.06 124 VAL A N 1
ATOM 925 C CA . VAL A 1 124 ? 10.552 -10.058 3.163 1.00 98.06 124 VAL A CA 1
ATOM 926 C C . VAL A 1 124 ? 9.372 -9.808 4.100 1.00 98.06 124 VAL A C 1
ATOM 928 O O . VAL A 1 124 ? 8.934 -8.666 4.264 1.00 98.06 124 VAL A O 1
ATOM 931 N N . ALA A 1 125 ? 8.882 -10.849 4.778 1.00 97.88 125 ALA A N 1
ATOM 932 C CA . ALA A 1 125 ? 7.811 -10.719 5.756 1.00 97.88 125 ALA A CA 1
ATOM 933 C C . ALA A 1 125 ? 8.249 -9.901 6.981 1.00 97.88 125 ALA A C 1
ATOM 935 O O . ALA A 1 125 ? 7.455 -9.127 7.519 1.00 97.88 125 ALA A O 1
ATOM 936 N N . ALA A 1 126 ? 9.491 -10.056 7.453 1.00 98.25 126 ALA A N 1
ATOM 937 C CA . ALA A 1 126 ? 10.027 -9.254 8.550 1.00 98.25 126 ALA A CA 1
ATOM 938 C C . ALA A 1 126 ? 10.134 -7.774 8.157 1.00 98.25 126 ALA A C 1
ATOM 940 O O . ALA A 1 126 ? 9.618 -6.928 8.891 1.00 98.25 126 ALA A O 1
ATOM 941 N N . THR A 1 127 ? 10.710 -7.468 6.989 1.00 98.50 127 THR A N 1
ATOM 942 C CA . THR A 1 127 ? 10.772 -6.096 6.460 1.00 98.50 127 THR A CA 1
ATOM 943 C C . THR A 1 127 ? 9.373 -5.505 6.303 1.00 98.50 127 THR A C 1
ATOM 945 O O . THR A 1 127 ? 9.096 -4.441 6.850 1.00 98.50 127 THR A O 1
ATOM 948 N N . SER A 1 128 ? 8.440 -6.229 5.678 1.00 98.06 128 SER A N 1
ATOM 949 C CA . SER A 1 128 ? 7.055 -5.772 5.487 1.00 98.06 128 SER A CA 1
ATOM 950 C C . SER A 1 128 ? 6.384 -5.383 6.808 1.00 98.06 128 SER A C 1
ATOM 952 O O . SER A 1 128 ? 5.786 -4.314 6.906 1.00 98.06 128 SER A O 1
ATOM 954 N N . ARG A 1 129 ? 6.531 -6.197 7.866 1.00 98.19 129 ARG A N 1
ATOM 955 C CA . ARG A 1 129 ? 6.003 -5.861 9.202 1.00 98.19 129 ARG A CA 1
ATOM 956 C C . ARG A 1 129 ? 6.639 -4.598 9.780 1.00 98.19 129 ARG A C 1
ATOM 958 O O . ARG A 1 129 ? 5.919 -3.789 10.366 1.00 98.19 129 ARG A O 1
ATOM 965 N N . ARG A 1 130 ? 7.958 -4.411 9.618 1.00 98.25 130 ARG A N 1
ATOM 966 C CA . ARG A 1 130 ? 8.649 -3.186 10.061 1.00 98.25 130 ARG A CA 1
ATOM 967 C C . ARG A 1 130 ? 8.093 -1.952 9.354 1.00 98.25 130 ARG A C 1
ATOM 969 O O . ARG A 1 130 ? 7.755 -0.989 10.037 1.00 98.25 130 ARG A O 1
ATOM 976 N N . LEU A 1 131 ? 7.929 -2.009 8.030 1.00 98.56 131 LEU A N 1
ATOM 977 C CA . LEU A 1 131 ? 7.422 -0.883 7.238 1.00 98.56 131 LEU A CA 1
ATOM 978 C C . LEU A 1 131 ? 5.974 -0.529 7.601 1.00 98.56 131 LEU A C 1
ATOM 980 O O . LEU A 1 131 ? 5.652 0.642 7.794 1.00 98.56 131 LEU A O 1
ATOM 984 N N . LEU A 1 132 ? 5.106 -1.533 7.776 1.00 98.19 132 LEU A N 1
ATOM 985 C CA . LEU A 1 132 ? 3.730 -1.316 8.238 1.00 98.19 132 LEU A CA 1
ATOM 986 C C . LEU A 1 132 ? 3.697 -0.656 9.625 1.00 98.19 132 LEU A C 1
ATOM 988 O O . LEU A 1 132 ? 2.953 0.301 9.838 1.00 98.19 132 LEU A O 1
ATOM 992 N N . ALA A 1 133 ? 4.517 -1.140 10.562 1.00 97.94 133 ALA A N 1
ATOM 993 C CA . ALA A 1 133 ? 4.597 -0.575 11.905 1.00 97.94 133 ALA A CA 1
ATOM 994 C C . ALA A 1 133 ? 5.136 0.863 11.901 1.00 97.94 133 ALA A C 1
ATOM 996 O O . ALA A 1 133 ? 4.667 1.696 12.675 1.00 97.94 133 ALA A O 1
ATOM 997 N N . ASP A 1 134 ? 6.112 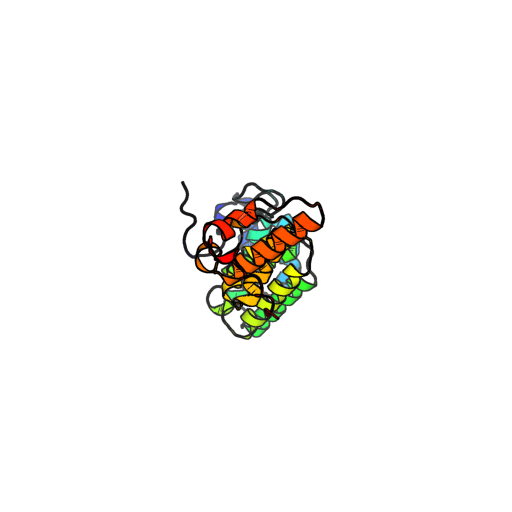1.170 11.045 1.00 98.31 134 ASP A N 1
ATOM 998 C CA . ASP A 1 134 ? 6.632 2.525 10.876 1.00 98.31 134 ASP A CA 1
ATOM 999 C C . ASP A 1 134 ? 5.575 3.485 10.310 1.00 98.31 134 ASP A C 1
ATOM 1001 O O . ASP A 1 134 ? 5.338 4.544 10.892 1.00 98.31 134 ASP A O 1
ATOM 1005 N N . ALA A 1 135 ? 4.843 3.083 9.267 1.00 97.75 135 ALA A N 1
ATOM 1006 C CA . ALA A 1 135 ? 3.764 3.890 8.698 1.00 97.75 135 ALA A CA 1
ATOM 1007 C C . ALA A 1 135 ? 2.711 4.288 9.753 1.00 97.75 135 ALA A C 1
ATOM 1009 O O . ALA A 1 135 ? 2.237 5.429 9.761 1.00 97.75 135 ALA A O 1
ATOM 1010 N N . MET A 1 136 ? 2.402 3.389 10.699 1.00 97.00 136 MET A N 1
ATOM 1011 C CA . MET A 1 136 ? 1.477 3.652 11.812 1.00 97.00 136 MET A CA 1
ATOM 1012 C C . MET A 1 136 ? 2.009 4.649 12.855 1.00 97.00 136 MET A C 1
ATOM 1014 O O . MET A 1 136 ? 1.220 5.221 13.613 1.00 97.00 136 MET A O 1
ATOM 1018 N N . ARG A 1 137 ? 3.322 4.905 12.903 1.00 96.56 137 ARG A N 1
ATOM 1019 C CA . ARG A 1 137 ? 3.920 5.939 13.769 1.00 96.56 137 ARG A CA 1
ATOM 1020 C C . ARG A 1 137 ? 3.808 7.343 13.176 1.00 96.56 137 ARG A C 1
ATOM 1022 O O . ARG A 1 137 ? 3.949 8.321 13.906 1.00 96.56 137 ARG A O 1
ATOM 1029 N N . THR A 1 138 ? 3.503 7.457 11.886 1.00 94.44 138 THR A N 1
ATOM 1030 C CA . THR A 1 138 ? 3.300 8.743 11.205 1.00 94.44 138 THR A CA 1
ATOM 1031 C C . THR A 1 138 ? 1.876 9.278 11.415 1.00 94.44 138 THR A C 1
ATOM 1033 O O . THR A 1 138 ? 0.981 8.544 11.831 1.00 94.44 138 THR A O 1
ATOM 1036 N N . ASN A 1 139 ? 1.638 10.559 11.120 1.00 95.75 139 ASN A N 1
ATOM 1037 C CA . ASN A 1 139 ? 0.285 11.126 10.981 1.00 95.75 139 ASN A CA 1
ATOM 1038 C C . ASN A 1 139 ? -0.048 11.482 9.519 1.00 95.75 139 ASN A C 1
ATOM 1040 O O . ASN A 1 139 ? -1.033 12.173 9.273 1.00 95.75 139 ASN A O 1
ATOM 1044 N N . ASP A 1 140 ? 0.759 11.026 8.553 1.00 97.50 140 ASP A N 1
ATOM 1045 C CA . ASP A 1 140 ? 0.443 11.197 7.135 1.00 97.50 140 ASP A CA 1
ATOM 1046 C C . ASP A 1 140 ? -0.666 10.207 6.764 1.00 97.50 140 ASP A C 1
ATOM 1048 O O . ASP A 1 140 ? -0.451 8.993 6.703 1.00 97.50 140 ASP A O 1
ATOM 1052 N N . THR A 1 141 ? -1.873 10.723 6.539 1.00 97.38 141 THR A N 1
ATOM 1053 C CA . THR A 1 141 ? -3.054 9.912 6.226 1.00 97.38 141 THR A CA 1
ATOM 1054 C C . THR A 1 141 ? -2.875 9.087 4.955 1.00 97.38 141 THR A C 1
ATOM 1056 O O . THR A 1 141 ? -3.446 8.002 4.865 1.00 97.38 141 THR A O 1
ATOM 1059 N N . ARG A 1 142 ? -2.034 9.528 4.012 1.00 97.69 142 ARG A N 1
ATOM 1060 C CA . ARG A 1 142 ? -1.751 8.807 2.765 1.00 97.69 142 ARG A CA 1
ATOM 1061 C C . ARG A 1 142 ? -0.912 7.559 3.036 1.00 97.69 142 ARG A C 1
ATOM 1063 O O . ARG A 1 142 ? -1.221 6.489 2.516 1.00 97.69 142 ARG A O 1
ATOM 1070 N N . LEU A 1 143 ? 0.105 7.665 3.898 1.00 98.38 143 LEU A N 1
ATOM 1071 C CA . LEU A 1 143 ? 0.915 6.516 4.328 1.00 98.38 143 LEU A CA 1
ATOM 1072 C C . LEU A 1 143 ? 0.117 5.564 5.219 1.00 98.38 143 LEU A C 1
ATOM 1074 O O . LEU A 1 143 ? 0.193 4.347 5.044 1.00 98.38 143 LEU A O 1
ATOM 1078 N N . VAL A 1 144 ? -0.688 6.102 6.140 1.00 98.62 144 VAL A N 1
ATOM 1079 C CA . VAL A 1 144 ? -1.555 5.285 6.999 1.00 98.62 144 VAL A CA 1
ATOM 1080 C C . VAL A 1 144 ? -2.567 4.510 6.153 1.00 98.62 144 VAL A C 1
ATOM 1082 O O . VAL A 1 144 ? -2.681 3.299 6.323 1.00 98.62 144 VAL A O 1
ATOM 1085 N N . ALA A 1 145 ? -3.241 5.154 5.195 1.00 98.00 145 ALA A N 1
ATOM 1086 C CA . ALA A 1 145 ? -4.166 4.481 4.283 1.00 98.00 145 ALA A CA 1
ATOM 1087 C C . ALA A 1 145 ? -3.463 3.446 3.385 1.00 98.00 145 ALA A C 1
ATOM 1089 O O . ALA A 1 145 ? -4.031 2.388 3.094 1.00 98.00 145 ALA A O 1
ATOM 1090 N N . ALA A 1 146 ? -2.220 3.719 2.970 1.00 97.88 146 ALA A N 1
ATOM 1091 C CA . ALA A 1 146 ? -1.392 2.783 2.215 1.00 97.88 146 ALA A CA 1
ATOM 1092 C C . ALA A 1 146 ? -1.076 1.504 2.977 1.00 97.88 146 ALA A C 1
ATOM 1094 O O . ALA A 1 146 ? -1.354 0.411 2.484 1.00 97.88 146 ALA A O 1
ATOM 1095 N N . ALA A 1 147 ? -0.565 1.646 4.196 1.00 98.00 147 ALA A N 1
ATOM 1096 C CA . ALA A 1 147 ? -0.266 0.519 5.060 1.00 98.00 147 ALA A CA 1
ATOM 1097 C C . ALA A 1 147 ? -1.536 -0.233 5.483 1.00 98.00 147 ALA A C 1
ATOM 1099 O O . ALA A 1 147 ? -1.567 -1.461 5.411 1.00 98.00 147 ALA A O 1
ATOM 1100 N N . ALA A 1 148 ? -2.593 0.479 5.885 1.00 97.62 148 ALA A N 1
ATOM 1101 C CA . ALA A 1 148 ? -3.832 -0.119 6.378 1.00 97.62 148 ALA A CA 1
ATOM 1102 C C . ALA A 1 148 ? -4.592 -0.914 5.306 1.00 97.62 148 ALA A C 1
ATOM 1104 O O . ALA A 1 148 ? -5.191 -1.941 5.618 1.00 97.62 148 ALA A O 1
ATOM 1105 N N . GLY A 1 149 ? -4.546 -0.467 4.049 1.00 95.25 149 GLY A N 1
ATOM 1106 C CA . GLY A 1 149 ? -5.148 -1.180 2.919 1.00 95.25 149 GLY A CA 1
ATOM 1107 C C . GLY A 1 149 ? -4.236 -2.195 2.236 1.00 95.25 149 GLY A C 1
ATOM 1108 O O . GLY A 1 149 ? -4.634 -2.783 1.235 1.00 95.25 149 GLY A O 1
ATOM 1109 N N . SER A 1 150 ? -3.011 -2.395 2.724 1.00 93.31 150 SER A N 1
ATOM 1110 C CA . SER A 1 150 ? -2.083 -3.361 2.134 1.00 93.31 150 SER A CA 1
ATOM 1111 C C . SER A 1 150 ? -2.498 -4.798 2.458 1.00 93.31 150 SER A C 1
ATOM 1113 O O . SER A 1 150 ? -2.815 -5.116 3.603 1.00 93.31 150 SER A O 1
ATOM 1115 N N . GLY A 1 151 ? -2.400 -5.713 1.489 1.00 86.12 151 GLY A N 1
ATOM 1116 C CA . GLY A 1 151 ? -2.555 -7.153 1.751 1.00 86.12 151 GLY A CA 1
ATOM 1117 C C . GLY A 1 151 ? -1.496 -7.714 2.712 1.00 86.12 151 GLY A C 1
ATOM 1118 O O . GLY A 1 151 ? -1.704 -8.751 3.335 1.00 86.12 151 GLY A O 1
ATOM 1119 N N . ALA A 1 152 ? -0.392 -6.989 2.925 1.00 92.38 152 ALA A N 1
ATOM 1120 C CA . ALA A 1 152 ? 0.610 -7.325 3.933 1.00 92.38 152 ALA A CA 1
ATOM 1121 C C . ALA A 1 152 ? 0.078 -7.242 5.381 1.00 92.38 152 ALA A C 1
ATOM 1123 O O . ALA A 1 152 ? 0.729 -7.746 6.295 1.00 92.38 152 ALA A O 1
ATOM 1124 N N . GLN A 1 153 ? -1.115 -6.677 5.610 1.00 94.88 153 GLN A N 1
ATOM 1125 C CA . GLN A 1 153 ? -1.809 -6.731 6.905 1.00 94.88 153 GLN A CA 1
ATOM 1126 C C . GLN A 1 153 ? -2.043 -8.171 7.400 1.00 94.88 153 GLN A C 1
ATOM 1128 O O . GLN A 1 153 ? -2.081 -8.406 8.610 1.00 94.88 153 GLN A O 1
ATOM 1133 N N . ASP A 1 154 ? -2.108 -9.152 6.493 1.00 93.31 154 ASP A N 1
ATOM 1134 C CA . ASP A 1 154 ? -2.182 -10.585 6.820 1.00 93.31 154 ASP A CA 1
ATOM 1135 C C . ASP A 1 154 ? -0.919 -11.124 7.511 1.00 93.31 154 ASP A C 1
ATOM 1137 O O . ASP A 1 154 ? -0.904 -12.254 7.996 1.00 93.31 154 ASP A O 1
ATOM 1141 N N . LEU A 1 155 ? 0.178 -10.362 7.516 1.00 94.75 155 LEU A N 1
ATOM 1142 C CA . LEU A 1 155 ? 1.402 -10.718 8.235 1.00 94.75 155 LEU A CA 1
ATOM 1143 C C . LEU A 1 155 ? 1.346 -10.329 9.714 1.00 94.75 155 LEU A C 1
ATOM 1145 O O . LEU A 1 155 ? 2.191 -10.801 10.482 1.00 94.75 155 LEU A O 1
ATOM 1149 N N . LEU A 1 156 ? 0.415 -9.453 10.100 1.00 96.81 156 LEU A N 1
ATOM 1150 C CA . LEU A 1 156 ? 0.290 -8.939 11.458 1.00 96.81 156 LEU A CA 1
ATOM 1151 C C . LEU A 1 156 ? -0.537 -9.881 12.333 1.00 96.81 156 LEU A C 1
ATOM 1153 O O . LEU A 1 156 ? -1.601 -10.356 11.924 1.00 96.81 156 LEU A O 1
ATOM 1157 N N . ASP A 1 157 ? -0.087 -10.062 13.574 1.00 97.00 157 ASP A N 1
ATOM 1158 C CA . ASP A 1 157 ? -0.930 -10.614 14.630 1.00 97.00 157 ASP A CA 1
ATOM 1159 C C . ASP A 1 157 ? -2.166 -9.727 14.875 1.00 97.00 157 ASP A C 1
ATOM 1161 O O . ASP A 1 157 ? -2.239 -8.568 14.448 1.00 97.00 157 ASP A O 1
ATOM 1165 N N . ASP A 1 158 ? -3.158 -10.272 15.574 1.00 97.50 158 ASP A N 1
ATOM 1166 C CA . ASP A 1 158 ? -4.425 -9.575 15.783 1.00 97.50 158 ASP A CA 1
ATOM 1167 C C . ASP A 1 158 ? -4.278 -8.300 16.612 1.00 97.50 158 ASP A C 1
ATOM 1169 O O . ASP A 1 158 ? -5.027 -7.347 16.409 1.00 97.50 158 ASP A O 1
ATOM 1173 N N . HIS A 1 159 ? -3.337 -8.242 17.558 1.00 97.19 159 HIS A N 1
ATOM 1174 C CA . HIS A 1 159 ? -3.130 -7.030 18.348 1.00 97.19 159 HIS A CA 1
ATOM 1175 C C . HIS A 1 159 ? -2.608 -5.895 17.461 1.00 97.19 159 HIS A C 1
ATOM 1177 O O . HIS A 1 159 ? -3.194 -4.812 17.430 1.00 97.19 159 HIS A O 1
ATOM 1183 N N . SER A 1 160 ? -1.557 -6.166 16.691 1.00 97.75 160 SER A N 1
ATOM 1184 C CA . SER A 1 160 ? -0.939 -5.219 15.762 1.00 97.75 160 SER A CA 1
ATOM 1185 C C . SER A 1 160 ? -1.919 -4.761 14.673 1.00 97.75 160 SER A C 1
ATOM 1187 O O . SER A 1 160 ? -1.969 -3.577 14.327 1.00 97.75 160 SER A O 1
ATOM 1189 N N . TRP A 1 161 ? -2.763 -5.668 14.175 1.00 98.44 161 TRP A N 1
ATOM 1190 C CA . TRP A 1 161 ? -3.819 -5.315 13.225 1.00 98.44 161 TRP A CA 1
ATOM 1191 C C . TRP A 1 161 ? -4.905 -4.427 13.861 1.00 98.44 161 TRP A C 1
ATOM 1193 O O . TRP A 1 161 ? -5.255 -3.391 13.296 1.00 98.44 161 TRP A O 1
ATOM 1203 N N . ARG A 1 162 ? -5.381 -4.729 15.081 1.00 98.38 162 ARG A N 1
ATOM 1204 C CA . ARG A 1 162 ? -6.338 -3.858 15.800 1.00 98.38 162 ARG A CA 1
ATOM 1205 C C . ARG A 1 162 ? -5.772 -2.454 16.049 1.00 98.38 162 ARG A C 1
ATOM 1207 O O . ARG A 1 162 ? -6.502 -1.471 15.926 1.00 98.38 162 ARG A O 1
ATOM 1214 N N . GLN A 1 163 ? -4.475 -2.336 16.343 1.00 98.12 163 GLN A N 1
ATOM 1215 C CA . GLN A 1 163 ? -3.806 -1.033 16.465 1.00 98.12 163 GLN A CA 1
ATOM 1216 C C . GLN A 1 163 ? -3.813 -0.246 15.147 1.00 98.12 163 GLN A C 1
ATOM 1218 O O . GLN A 1 163 ? -3.980 0.971 15.172 1.00 98.12 163 GLN A O 1
ATOM 1223 N N . THR A 1 164 ? -3.723 -0.921 13.996 1.00 98.31 164 THR A N 1
ATOM 1224 C CA . THR A 1 164 ? -3.894 -0.279 12.680 1.00 98.31 164 THR A CA 1
ATOM 1225 C C . THR A 1 164 ? -5.300 0.316 12.532 1.00 98.31 164 THR A C 1
ATOM 1227 O O . THR A 1 164 ? -5.436 1.467 12.113 1.00 98.31 164 THR A O 1
ATOM 1230 N N . VAL A 1 165 ? -6.349 -0.407 12.949 1.00 98.31 165 VAL A N 1
ATOM 1231 C CA . VAL A 1 165 ? -7.737 0.103 12.943 1.00 98.31 165 VAL A CA 1
ATOM 1232 C C . VAL A 1 165 ? -7.875 1.342 13.831 1.00 98.31 165 VAL A C 1
ATOM 1234 O O . VAL A 1 165 ? -8.385 2.372 13.386 1.00 98.31 165 VAL A O 1
ATOM 1237 N N . LEU A 1 166 ? -7.388 1.276 15.075 1.00 98.12 166 LEU A N 1
ATOM 1238 C CA . LEU A 1 166 ? -7.433 2.421 15.989 1.00 98.12 166 LEU A CA 1
ATOM 1239 C C . LEU A 1 166 ? -6.648 3.616 15.451 1.00 98.12 166 LEU A C 1
ATOM 1241 O O . LEU A 1 166 ? -7.103 4.754 15.572 1.00 98.12 166 LEU A O 1
ATOM 1245 N N . LYS A 1 167 ? -5.491 3.371 14.829 1.00 98.25 167 LYS A N 1
ATOM 1246 C CA . LYS A 1 167 ? -4.705 4.428 14.200 1.00 98.25 167 LYS A CA 1
ATOM 1247 C C . LYS A 1 167 ? -5.498 5.111 13.092 1.00 98.25 167 LYS A C 1
ATOM 1249 O O . LYS A 1 167 ? -5.517 6.339 13.064 1.00 98.25 167 LYS A O 1
ATOM 1254 N N . CYS A 1 168 ? -6.185 4.350 12.238 1.00 98.31 168 CYS A N 1
ATOM 1255 C CA . CYS A 1 168 ? -7.033 4.903 11.181 1.00 98.31 168 CYS A CA 1
ATOM 1256 C C . CYS A 1 168 ? -8.136 5.804 11.751 1.00 98.31 168 CYS A C 1
ATOM 1258 O O . CYS A 1 168 ? -8.262 6.950 11.323 1.00 98.31 168 CYS A O 1
ATOM 1260 N N . LEU A 1 169 ? -8.853 5.346 12.785 1.00 97.75 169 LEU A N 1
ATOM 1261 C CA . LEU A 1 169 ? -9.856 6.155 13.491 1.00 97.75 169 LEU A CA 1
ATOM 1262 C C . LEU A 1 169 ? -9.266 7.440 14.083 1.00 97.75 169 LEU A C 1
ATOM 1264 O O . LEU A 1 169 ? -9.890 8.499 14.028 1.00 97.75 169 LEU A O 1
ATOM 1268 N N . PHE A 1 170 ? -8.066 7.350 14.654 1.00 96.81 170 PHE A N 1
ATOM 1269 C CA . PHE A 1 170 ? -7.395 8.481 15.282 1.00 96.81 170 PHE A CA 1
ATOM 1270 C C . PHE A 1 170 ? -6.991 9.565 14.274 1.00 96.81 170 PHE A C 1
ATOM 1272 O O . PHE A 1 170 ? -7.184 10.746 14.558 1.00 96.81 170 PHE A O 1
ATOM 1279 N N . VAL A 1 171 ? -6.447 9.184 13.110 1.00 96.75 171 VAL A N 1
ATOM 1280 C CA . VAL A 1 171 ? -5.992 10.144 12.082 1.00 96.75 171 VAL A CA 1
ATOM 1281 C C . VAL A 1 171 ? -7.048 10.477 11.024 1.00 96.75 171 VAL A C 1
ATOM 1283 O O . VAL A 1 171 ? -6.792 11.311 10.162 1.00 96.75 171 VAL A O 1
ATOM 1286 N N . GLY A 1 172 ? -8.224 9.847 11.073 1.00 95.81 172 GLY A N 1
ATOM 1287 C CA . GLY A 1 172 ? -9.316 10.092 10.127 1.00 95.81 172 GLY A CA 1
ATOM 1288 C C . GLY A 1 172 ? -9.169 9.377 8.780 1.00 95.81 172 GLY A C 1
ATOM 1289 O O . GLY A 1 172 ? -9.705 9.852 7.784 1.00 95.81 172 GLY A O 1
ATOM 1290 N N . VAL A 1 173 ? -8.455 8.248 8.729 1.00 97.38 173 VAL A N 1
ATOM 1291 C CA . VAL A 1 173 ? -8.450 7.365 7.550 1.00 97.38 173 VAL A CA 1
ATOM 1292 C C . VAL A 1 173 ? -9.713 6.493 7.577 1.00 97.38 173 VAL A C 1
ATOM 1294 O O . VAL A 1 173 ? -9.949 5.835 8.596 1.00 97.38 173 VAL A O 1
ATOM 1297 N N . PRO A 1 174 ? -10.511 6.444 6.491 1.00 96.00 174 PRO A N 1
ATOM 1298 C CA . PRO A 1 174 ? -11.733 5.648 6.464 1.00 96.00 174 PRO A CA 1
ATOM 1299 C C . PRO A 1 174 ? -11.463 4.155 6.679 1.00 96.00 174 PRO A C 1
ATOM 1301 O O . PRO A 1 174 ? -10.655 3.543 5.976 1.00 96.00 174 PRO A O 1
ATOM 1304 N N . LEU A 1 175 ? -12.197 3.531 7.597 1.00 97.06 175 LEU A N 1
ATOM 1305 C CA . LEU A 1 175 ? -12.039 2.121 7.947 1.00 97.06 175 LEU A CA 1
ATOM 1306 C C . LEU A 1 175 ? -12.404 1.174 6.803 1.00 97.06 175 LEU A C 1
ATOM 1308 O O . LEU A 1 175 ? -11.890 0.059 6.760 1.00 97.06 175 LEU A O 1
ATOM 1312 N N . ARG A 1 176 ? -13.209 1.612 5.826 1.00 94.94 176 ARG A N 1
ATOM 1313 C CA . ARG A 1 176 ? -13.466 0.825 4.604 1.00 94.94 176 ARG A CA 1
ATOM 1314 C C . ARG A 1 176 ? -12.196 0.499 3.807 1.00 94.94 176 ARG A C 1
ATOM 1316 O O . ARG A 1 176 ? -12.233 -0.404 2.981 1.00 94.94 176 ARG A O 1
ATOM 1323 N N . LEU A 1 177 ? -11.105 1.240 4.025 1.00 95.19 177 LEU A N 1
ATOM 1324 C CA . LEU A 1 177 ? -9.812 0.984 3.388 1.00 95.19 177 LEU A CA 1
ATOM 1325 C C . LEU A 1 177 ? -8.996 -0.084 4.120 1.00 95.19 177 LEU A C 1
ATOM 1327 O O . LEU A 1 177 ? -8.019 -0.562 3.559 1.00 95.19 177 LEU A O 1
ATOM 1331 N N . VAL A 1 178 ? -9.351 -0.451 5.356 1.00 96.88 178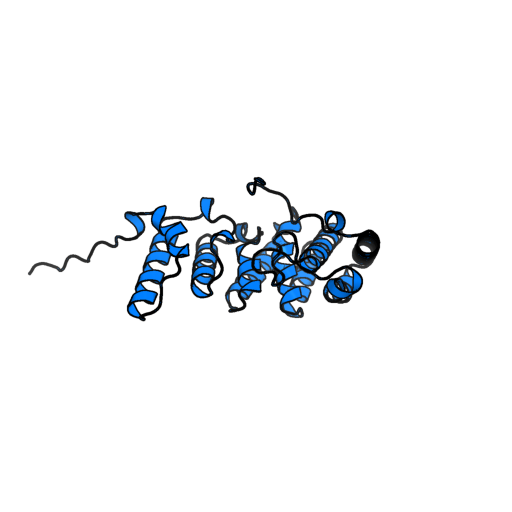 VAL A N 1
ATOM 1332 C CA . VAL A 1 178 ? -8.572 -1.405 6.151 1.00 96.88 178 VAL A CA 1
ATOM 1333 C C . VAL A 1 178 ? -8.758 -2.820 5.612 1.00 96.88 178 VAL A C 1
ATOM 1335 O O . VAL A 1 178 ? -9.862 -3.376 5.629 1.00 96.88 178 VAL A O 1
ATOM 1338 N N . ALA A 1 179 ? -7.653 -3.438 5.200 1.00 95.00 179 ALA A N 1
ATOM 1339 C CA . ALA A 1 179 ? -7.644 -4.811 4.724 1.00 95.00 179 ALA A CA 1
ATOM 1340 C C . ALA A 1 179 ? -8.109 -5.778 5.828 1.00 95.00 179 ALA A C 1
ATOM 1342 O O . ALA A 1 179 ? -7.639 -5.741 6.968 1.00 95.00 179 ALA A O 1
ATOM 1343 N N . GLY A 1 180 ? -9.057 -6.651 5.480 1.00 93.56 180 GLY A N 1
ATOM 1344 C CA . GLY A 1 180 ? -9.559 -7.695 6.372 1.00 93.56 180 GLY A CA 1
ATOM 1345 C C . GLY A 1 180 ? -10.571 -7.240 7.427 1.00 93.56 180 GLY A C 1
ATOM 1346 O O . GLY A 1 180 ? -10.996 -8.081 8.214 1.00 93.56 180 GLY A O 1
ATOM 1347 N N . LEU A 1 181 ? -11.023 -5.974 7.443 1.00 95.00 181 LEU A N 1
ATOM 1348 C CA . LEU A 1 181 ? -11.923 -5.461 8.493 1.00 95.00 181 LEU A CA 1
ATOM 1349 C C . LEU A 1 181 ? -13.172 -6.324 8.709 1.00 95.00 181 LEU A C 1
ATOM 1351 O O . LEU A 1 181 ? -13.534 -6.605 9.845 1.00 95.00 181 LEU A O 1
ATOM 1355 N N . ALA A 1 182 ? -13.832 -6.762 7.635 1.00 91.06 182 ALA A N 1
ATOM 1356 C CA . ALA A 1 182 ? -15.032 -7.592 7.744 1.00 91.06 182 ALA A CA 1
ATOM 1357 C C . ALA A 1 182 ? -14.770 -8.985 8.337 1.00 91.06 182 ALA A C 1
ATOM 1359 O O . ALA A 1 182 ? -15.636 -9.505 9.032 1.00 91.06 182 ALA A O 1
ATOM 1360 N N . GLY A 1 183 ? -13.600 -9.572 8.073 1.00 92.19 183 GLY A N 1
ATOM 1361 C CA . GLY A 1 183 ? -13.261 -10.931 8.506 1.00 92.19 183 GLY A CA 1
ATOM 1362 C C . GLY A 1 183 ? -12.484 -11.009 9.822 1.00 92.19 183 GLY A C 1
ATOM 1363 O O . GLY A 1 183 ? -12.526 -12.044 10.475 1.00 92.19 183 GLY A O 1
ATOM 1364 N N . ARG A 1 184 ? -11.773 -9.940 10.207 1.00 95.50 184 ARG A N 1
ATOM 1365 C CA . ARG A 1 184 ? -10.901 -9.896 11.394 1.00 95.50 184 ARG A CA 1
ATOM 1366 C C . ARG A 1 184 ? -11.457 -9.071 12.552 1.00 95.50 184 ARG A C 1
ATOM 1368 O O . ARG A 1 184 ? -10.907 -9.137 13.646 1.00 95.50 184 ARG A O 1
ATOM 1375 N N . ALA A 1 185 ? -12.503 -8.269 12.332 1.00 96.00 185 ALA A N 1
ATOM 1376 C CA . ALA A 1 185 ? -13.136 -7.549 13.430 1.00 96.00 185 ALA A CA 1
ATOM 1377 C C . ALA A 1 185 ? -13.686 -8.540 14.463 1.00 96.00 185 ALA A C 1
ATOM 1379 O O . ALA A 1 185 ? -14.328 -9.526 14.108 1.00 96.00 185 ALA A O 1
ATOM 1380 N N . ASP A 1 186 ? -13.445 -8.251 15.737 1.00 96.12 186 ASP A N 1
ATOM 1381 C CA . ASP A 1 186 ? -13.839 -9.098 16.852 1.00 96.12 186 ASP A CA 1
ATOM 1382 C C . ASP A 1 186 ? -14.287 -8.280 18.070 1.00 96.12 186 ASP A C 1
ATOM 1384 O O . ASP A 1 186 ? -14.286 -7.044 18.067 1.00 96.12 186 ASP A O 1
ATOM 1388 N N . ALA A 1 187 ? -14.693 -8.983 19.129 1.00 96.06 187 ALA A N 1
ATOM 1389 C CA . ALA A 1 187 ? -15.191 -8.356 20.349 1.00 96.06 187 ALA A CA 1
ATOM 1390 C C . ALA A 1 187 ? -14.136 -7.471 21.036 1.00 96.06 187 ALA A C 1
ATOM 1392 O O . ALA A 1 187 ? -14.491 -6.443 21.611 1.00 96.06 187 ALA A O 1
ATOM 1393 N N . GLU A 1 188 ? -12.851 -7.833 20.952 1.00 97.62 188 GLU A N 1
ATOM 1394 C CA . GLU A 1 188 ? -11.776 -7.022 21.527 1.00 97.62 188 GLU A CA 1
ATOM 1395 C C . GLU A 1 188 ? -11.583 -5.721 20.743 1.00 97.62 188 GLU A C 1
ATOM 1397 O O . GLU A 1 188 ? -11.486 -4.651 21.345 1.00 97.62 188 GLU A O 1
ATOM 1402 N N . LEU A 1 189 ? -11.620 -5.772 19.408 1.00 98.00 189 LEU A N 1
ATOM 1403 C CA . LEU A 1 189 ? -11.606 -4.563 18.589 1.00 98.00 189 LEU A CA 1
ATOM 1404 C C . LEU A 1 189 ? -12.806 -3.666 18.905 1.00 98.00 189 LEU A C 1
ATOM 1406 O O . LEU A 1 189 ? -12.639 -2.458 19.059 1.00 98.00 189 LEU A O 1
ATOM 1410 N N . ALA A 1 190 ? -14.003 -4.236 19.049 1.00 97.44 190 ALA A N 1
ATOM 1411 C CA . ALA A 1 190 ? -15.193 -3.472 19.414 1.00 97.44 190 ALA A CA 1
ATOM 1412 C C . ALA A 1 190 ? -15.052 -2.794 20.785 1.00 97.44 190 ALA A C 1
ATOM 1414 O O . ALA A 1 190 ? -15.367 -1.610 20.921 1.00 97.44 190 ALA A O 1
ATOM 1415 N N . ARG A 1 191 ? -14.512 -3.505 21.783 1.00 97.62 191 ARG A N 1
ATOM 1416 C CA . ARG A 1 191 ? -14.210 -2.947 23.108 1.00 97.62 191 ARG A CA 1
ATOM 1417 C C . ARG A 1 191 ? -13.233 -1.771 23.005 1.00 97.62 191 ARG A C 1
ATOM 1419 O O . ARG A 1 191 ? -13.498 -0.707 23.563 1.00 97.62 191 ARG A O 1
ATOM 1426 N N . MET A 1 192 ? -12.149 -1.936 22.242 1.00 97.94 192 MET A N 1
ATOM 1427 C CA . MET A 1 192 ? -11.150 -0.892 21.980 1.00 97.94 192 MET A CA 1
ATOM 1428 C C . MET A 1 192 ? -11.755 0.330 21.264 1.00 97.94 192 MET A C 1
ATOM 1430 O O . MET A 1 192 ? -11.474 1.469 21.636 1.00 97.94 192 MET A O 1
ATOM 1434 N N . CYS A 1 193 ? -12.622 0.120 20.270 1.00 97.94 193 CYS A N 1
ATOM 1435 C CA . CYS A 1 193 ? -13.347 1.191 19.583 1.00 97.94 193 CYS A CA 1
ATOM 1436 C C . CYS A 1 193 ? -14.301 1.946 20.525 1.00 97.94 193 CYS A C 1
ATOM 1438 O O . CYS A 1 193 ? -14.397 3.172 20.443 1.00 97.94 193 CYS A O 1
ATOM 1440 N N . ALA A 1 194 ? -14.970 1.246 21.447 1.00 96.81 194 ALA A N 1
ATOM 1441 C CA . ALA A 1 194 ? -15.831 1.867 22.452 1.00 96.81 194 ALA A CA 1
ATOM 1442 C C . ALA A 1 194 ? -15.028 2.692 23.475 1.00 96.81 194 ALA A C 1
ATOM 1444 O O . ALA A 1 194 ? -15.450 3.787 23.846 1.00 96.81 194 ALA A O 1
ATOM 1445 N N . ASP A 1 195 ? -13.861 2.200 23.909 1.00 97.31 195 ASP A N 1
ATOM 1446 C CA . ASP A 1 195 ? -12.928 2.967 24.747 1.00 97.31 195 ASP A CA 1
ATOM 1447 C C . ASP A 1 195 ? -12.473 4.251 24.041 1.00 97.31 195 ASP A C 1
ATOM 1449 O O . ASP A 1 195 ? -12.545 5.336 24.618 1.00 97.31 195 ASP A O 1
ATOM 1453 N N . PHE A 1 196 ? -12.070 4.140 22.772 1.00 96.81 196 PHE A N 1
ATOM 1454 C CA . PHE A 1 196 ? -11.682 5.283 21.950 1.00 96.81 196 PHE A CA 1
ATOM 1455 C C . PHE A 1 196 ? -12.809 6.323 21.832 1.00 96.81 196 PHE A C 1
ATOM 1457 O O . PHE A 1 196 ? -12.561 7.515 22.025 1.00 96.81 196 PHE A O 1
ATOM 1464 N N . ALA A 1 197 ? -14.046 5.893 21.560 1.00 96.50 197 ALA A N 1
ATOM 1465 C CA . ALA A 1 197 ? -15.200 6.788 21.470 1.00 96.50 197 ALA A CA 1
ATOM 1466 C C . ALA A 1 197 ? -15.454 7.534 22.790 1.00 96.50 197 ALA A C 1
ATOM 1468 O O . ALA A 1 197 ? -15.546 8.761 22.792 1.00 96.50 197 ALA A O 1
ATOM 1469 N N . ARG A 1 198 ? -15.459 6.821 23.926 1.00 96.62 198 ARG A N 1
ATOM 1470 C CA . ARG A 1 198 ? -15.626 7.438 25.253 1.00 96.62 198 ARG A CA 1
ATOM 1471 C C . ARG A 1 198 ? -14.531 8.453 25.567 1.00 96.62 198 ARG A C 1
ATOM 1473 O O . ARG A 1 198 ? -14.811 9.505 26.137 1.00 96.62 198 ARG A O 1
ATOM 1480 N N . GLU A 1 199 ? -13.284 8.153 25.213 1.00 96.50 199 GLU A N 1
ATOM 1481 C CA . GLU A 1 199 ? -12.157 9.063 25.441 1.00 96.50 199 GLU A CA 1
ATOM 1482 C C . GLU A 1 199 ? -12.272 10.341 24.594 1.00 96.50 199 GLU A C 1
ATOM 1484 O O . GLU A 1 199 ? -11.971 11.445 25.054 1.00 96.50 199 GLU A O 1
ATOM 1489 N N . ARG A 1 200 ? -12.770 10.223 23.358 1.00 96.56 200 ARG A N 1
ATOM 1490 C CA . ARG A 1 200 ? -13.082 11.375 22.498 1.00 96.56 200 ARG A CA 1
ATOM 1491 C C . ARG A 1 200 ? -14.168 12.255 23.115 1.00 96.56 200 ARG A C 1
ATOM 1493 O O . ARG A 1 200 ? -13.949 13.460 23.236 1.00 96.56 200 ARG A O 1
ATOM 1500 N N . GLU A 1 201 ? -15.274 11.654 23.548 1.00 96.56 201 GLU A N 1
ATOM 1501 C CA . GLU A 1 201 ? -16.410 12.347 24.170 1.00 96.56 201 GLU A CA 1
ATOM 1502 C C . GLU A 1 201 ? -16.009 13.075 25.455 1.00 96.56 201 GLU A C 1
ATOM 1504 O O . GLU A 1 201 ? -16.309 14.258 25.613 1.00 96.56 201 GLU A O 1
ATOM 1509 N N . ARG A 1 202 ? -15.264 12.407 26.346 1.00 97.12 202 ARG A N 1
ATOM 1510 C CA . ARG A 1 202 ? -14.738 13.011 27.585 1.00 97.12 202 ARG A CA 1
ATOM 1511 C C . ARG A 1 202 ? -13.835 14.207 27.315 1.00 97.12 202 ARG A C 1
ATOM 1513 O O . ARG A 1 202 ? -13.840 15.164 28.081 1.00 97.12 202 ARG A O 1
ATOM 1520 N N . ALA A 1 203 ? -13.084 14.163 26.219 1.00 96.31 203 ALA A N 1
ATOM 1521 C CA . ALA A 1 203 ? -12.246 15.266 25.774 1.00 96.31 203 ALA A CA 1
ATOM 1522 C C . ALA A 1 203 ? -13.017 16.348 24.987 1.00 96.31 203 ALA A C 1
ATOM 1524 O O . ALA A 1 203 ? -12.390 17.270 24.466 1.00 96.31 203 ALA A O 1
ATOM 1525 N N . GLY A 1 204 ? -14.344 16.234 24.844 1.00 96.50 204 GLY A N 1
ATOM 1526 C CA . GLY A 1 204 ? -15.172 17.177 24.087 1.00 96.50 204 GLY A CA 1
ATOM 1527 C C . GLY A 1 204 ? -14.922 17.150 22.577 1.00 96.50 204 GLY A C 1
ATOM 1528 O O . GLY A 1 204 ? -15.157 18.144 21.893 1.00 96.50 204 GLY A O 1
ATOM 1529 N N . ARG A 1 205 ? -14.401 16.041 22.039 1.00 96.12 205 ARG A N 1
ATOM 1530 C CA . ARG A 1 205 ? -14.053 15.898 20.620 1.00 96.12 205 ARG A CA 1
ATOM 1531 C C . ARG A 1 205 ? -15.030 14.951 19.917 1.00 96.12 205 ARG A C 1
ATOM 1533 O O . ARG A 1 205 ? -15.441 13.948 20.486 1.00 96.12 205 ARG A O 1
ATOM 1540 N N . ALA A 1 206 ? -15.359 15.232 18.654 1.00 94.69 206 ALA A N 1
ATOM 1541 C CA . ALA A 1 206 ? -16.319 14.433 17.882 1.00 94.69 206 ALA A CA 1
ATOM 1542 C C . ALA A 1 206 ? -15.880 12.966 17.699 1.00 94.69 206 ALA A 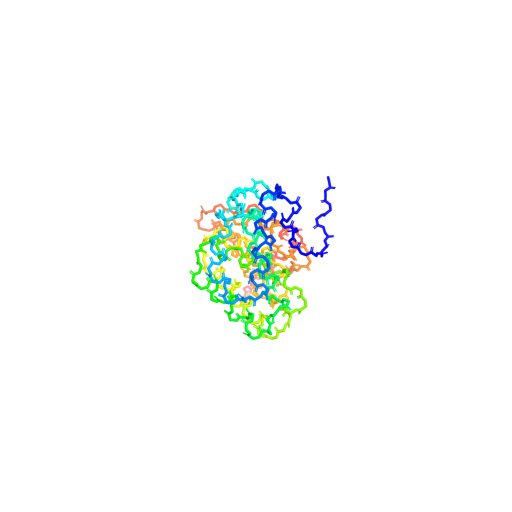C 1
ATOM 1544 O O . ALA A 1 206 ? -14.720 12.695 17.386 1.00 94.69 206 ALA A O 1
ATOM 1545 N N . VAL A 1 207 ? -16.787 12.005 17.845 1.00 96.31 207 VAL A N 1
ATOM 1546 C CA . VAL A 1 207 ? -16.494 10.594 17.545 1.00 96.31 207 VAL A CA 1
ATOM 1547 C C . VAL A 1 207 ? -16.576 10.379 16.024 1.00 96.31 207 VAL A C 1
ATOM 1549 O O . VAL A 1 207 ? -17.572 10.779 15.422 1.00 96.31 207 VAL A O 1
ATOM 1552 N N . PRO A 1 208 ? -15.554 9.792 15.369 1.00 95.44 208 PRO A N 1
ATOM 1553 C CA . PRO A 1 208 ? -15.630 9.440 13.951 1.00 95.44 208 PRO A CA 1
ATOM 1554 C C . PRO A 1 208 ? -16.768 8.449 13.673 1.00 95.44 208 PRO A C 1
ATOM 1556 O O . PRO A 1 208 ? -16.880 7.441 14.368 1.00 95.44 208 PRO A O 1
ATOM 1559 N N . ALA A 1 209 ? -17.564 8.695 12.628 1.00 94.75 209 ALA A N 1
ATOM 1560 C CA . ALA A 1 209 ? -18.697 7.837 12.263 1.00 94.75 209 ALA A CA 1
ATOM 1561 C C . ALA A 1 209 ? -18.277 6.380 11.988 1.00 94.75 209 ALA A C 1
ATOM 1563 O O . ALA A 1 209 ? -18.981 5.448 12.367 1.00 94.75 209 ALA A O 1
ATOM 1564 N N . ASP A 1 210 ? -17.088 6.180 11.415 1.00 95.62 210 ASP A N 1
ATOM 1565 C CA . ASP A 1 210 ? -16.542 4.859 11.095 1.00 95.62 210 ASP A CA 1
ATOM 1566 C C . ASP A 1 210 ? -16.378 3.937 12.312 1.00 95.62 210 ASP A C 1
ATOM 1568 O O . ASP A 1 210 ? -16.336 2.721 12.143 1.00 95.62 210 ASP A O 1
ATOM 1572 N N . VAL A 1 211 ? -16.356 4.468 13.543 1.00 94.94 211 VAL A N 1
ATOM 1573 C CA . VAL A 1 211 ? -16.395 3.649 14.769 1.00 94.94 211 VAL A CA 1
ATOM 1574 C C . VAL A 1 211 ? -17.591 2.685 14.752 1.00 94.94 211 VAL A C 1
ATOM 1576 O O . VAL A 1 211 ? -17.474 1.534 15.186 1.00 94.94 211 VAL A O 1
ATOM 1579 N N . HIS A 1 212 ? -18.731 3.116 14.206 1.00 92.31 212 HIS A N 1
ATOM 1580 C CA . HIS A 1 212 ? -19.953 2.317 14.157 1.00 92.31 212 HIS A CA 1
ATOM 1581 C C . HIS A 1 212 ? -19.843 1.097 13.233 1.00 92.31 212 HIS A C 1
ATOM 1583 O O . HIS A 1 212 ? -20.451 0.073 13.534 1.00 92.31 212 HIS A O 1
ATOM 1589 N N . LEU A 1 213 ? -18.967 1.127 12.216 1.00 92.25 213 LEU A N 1
ATOM 1590 C CA . LEU A 1 213 ? -18.709 -0.027 11.337 1.00 92.25 213 LEU A CA 1
ATOM 1591 C C . LEU A 1 213 ? -18.218 -1.262 12.110 1.00 92.25 213 LEU A C 1
ATOM 1593 O O . LEU A 1 213 ? -18.403 -2.396 11.660 1.00 92.25 213 LEU A O 1
ATOM 1597 N N . VAL A 1 214 ? -17.581 -1.044 13.264 1.00 93.88 214 VAL A N 1
ATOM 1598 C CA . VAL A 1 214 ? -17.160 -2.108 14.181 1.00 93.88 214 VAL A CA 1
ATOM 1599 C C . VAL A 1 214 ? -18.218 -2.342 15.258 1.00 93.88 214 VAL A C 1
ATOM 1601 O O . VAL A 1 214 ? -18.618 -3.484 15.470 1.00 93.88 214 VAL A O 1
ATOM 1604 N N . LEU A 1 215 ? -18.690 -1.290 15.936 1.00 92.88 215 LEU A N 1
ATOM 1605 C CA . LEU A 1 215 ? -19.577 -1.441 17.099 1.00 92.88 215 LEU A CA 1
ATOM 1606 C C . LEU A 1 215 ? -20.916 -2.108 16.764 1.00 92.88 215 LEU A C 1
ATOM 1608 O O . LEU A 1 215 ? -21.402 -2.919 17.549 1.00 92.88 215 LEU A O 1
ATOM 1612 N N . GLU A 1 216 ? -21.492 -1.821 15.598 1.00 90.56 216 GLU A N 1
ATOM 1613 C CA . GLU A 1 216 ? -22.777 -2.400 15.183 1.00 90.56 216 GLU A CA 1
ATOM 1614 C C . GLU A 1 216 ? -22.701 -3.919 14.978 1.00 90.56 216 GLU A C 1
ATOM 1616 O O . GLU A 1 216 ? -23.696 -4.621 15.147 1.00 90.56 216 GLU A O 1
ATOM 1621 N N . ARG A 1 217 ? -21.509 -4.455 14.682 1.00 89.50 217 ARG A N 1
ATOM 1622 C CA . ARG A 1 217 ? -21.278 -5.903 14.560 1.00 89.50 217 ARG A CA 1
ATOM 1623 C C . ARG A 1 217 ? -21.151 -6.604 15.913 1.00 89.50 217 ARG A C 1
ATOM 1625 O O . ARG A 1 217 ? -21.317 -7.818 15.984 1.00 89.50 217 ARG A O 1
ATOM 1632 N N . PHE A 1 218 ? -20.874 -5.853 16.979 1.00 88.44 218 PHE A N 1
ATOM 1633 C CA . PHE A 1 218 ? -20.601 -6.374 18.319 1.00 88.44 218 PHE A CA 1
ATOM 1634 C C . PHE A 1 218 ? -21.354 -5.569 19.391 1.00 88.44 218 PHE A C 1
ATOM 1636 O O . PHE A 1 218 ? -20.725 -4.931 20.239 1.00 88.44 218 PHE A O 1
ATOM 1643 N N . PRO A 1 219 ? -22.700 -5.624 19.419 1.00 71.00 219 PRO A N 1
ATOM 1644 C CA . PRO A 1 219 ? -23.516 -4.808 20.327 1.00 71.00 219 PRO A CA 1
ATOM 1645 C C . PRO A 1 219 ? -23.186 -5.036 21.815 1.00 71.00 219 PRO A C 1
ATOM 1647 O O . PRO A 1 219 ? -23.268 -4.114 22.629 1.00 71.00 219 PRO A O 1
ATOM 1650 N N . ASN A 1 220 ? -22.718 -6.239 22.164 1.00 69.06 220 ASN A N 1
ATOM 1651 C CA . ASN A 1 220 ? -22.337 -6.612 23.530 1.00 69.06 220 ASN A CA 1
ATOM 1652 C C . ASN A 1 220 ? -20.899 -6.200 23.912 1.00 69.06 220 ASN A C 1
ATOM 1654 O O . ASN A 1 220 ? -20.522 -6.311 25.073 1.00 69.06 220 ASN A O 1
ATOM 1658 N N . GLY A 1 221 ? -20.083 -5.705 22.972 1.00 57.59 221 GLY A N 1
ATOM 1659 C CA . GLY A 1 221 ? -18.714 -5.237 23.245 1.00 57.59 221 GLY A CA 1
ATOM 1660 C C . GLY A 1 221 ? -18.651 -3.916 24.025 1.00 57.59 221 GLY A C 1
ATOM 1661 O O . GLY A 1 221 ? -17.577 -3.498 24.456 1.00 57.59 221 GLY A O 1
ATOM 1662 N N . SER A 1 222 ? -19.798 -3.255 24.225 1.00 53.00 222 SER A N 1
ATOM 1663 C CA . SER A 1 222 ? -19.910 -2.003 24.983 1.00 53.00 222 SER A CA 1
ATOM 1664 C C . SER A 1 222 ? -20.053 -2.202 26.498 1.00 53.00 222 SER A C 1
ATOM 1666 O O . SER A 1 222 ? -19.833 -1.254 27.255 1.00 53.00 222 SER A O 1
ATOM 1668 N N . THR A 1 223 ? -20.383 -3.414 26.963 1.00 45.94 223 THR A N 1
ATOM 1669 C CA . THR A 1 223 ? -20.674 -3.677 28.376 1.00 45.94 223 THR A CA 1
ATOM 1670 C C . THR A 1 223 ? -19.441 -4.188 29.111 1.00 45.94 223 THR A C 1
ATOM 1672 O O . THR A 1 223 ? -19.058 -5.346 28.960 1.00 45.94 223 THR A O 1
ATOM 1675 N N . ASN A 1 224 ? -18.852 -3.353 29.965 1.00 45.19 224 ASN A N 1
ATOM 1676 C CA . ASN A 1 224 ? -18.069 -3.850 31.095 1.00 45.19 224 ASN A CA 1
ATOM 1677 C C . ASN A 1 224 ? -19.030 -3.953 32.296 1.00 45.19 224 ASN A C 1
ATOM 1679 O O . ASN A 1 224 ? -19.749 -2.979 32.544 1.00 45.19 224 ASN A O 1
ATOM 1683 N N . PRO A 1 225 ? -19.110 -5.077 33.033 1.00 42.06 225 PRO A N 1
ATOM 1684 C CA . PRO A 1 225 ? -19.898 -5.126 34.256 1.00 42.06 225 PRO A CA 1
ATOM 1685 C C . PRO A 1 225 ? -19.310 -4.138 35.270 1.00 42.06 225 PRO A C 1
ATOM 1687 O O . PRO A 1 225 ? -18.124 -4.187 35.594 1.00 42.06 225 PRO A O 1
ATOM 1690 N N . THR A 1 226 ? -20.147 -3.226 35.762 1.00 41.00 226 THR A N 1
ATOM 1691 C CA . THR A 1 226 ? -19.829 -2.336 36.881 1.00 41.00 226 THR A CA 1
ATOM 1692 C C . THR A 1 226 ? -19.259 -3.162 38.041 1.00 41.00 226 THR A C 1
ATOM 1694 O O . THR A 1 226 ? -19.885 -4.161 38.415 1.00 41.00 226 THR A O 1
ATOM 1697 N N . PRO A 1 227 ? -18.103 -2.801 38.635 1.00 42.44 227 PRO A N 1
ATOM 1698 C CA . PRO A 1 227 ? -17.619 -3.497 39.817 1.00 42.44 227 PRO A CA 1
ATOM 1699 C C . PRO A 1 227 ? -18.669 -3.359 40.922 1.00 42.44 227 PRO A C 1
ATOM 1701 O O . PRO A 1 227 ? -19.013 -2.249 41.328 1.00 42.44 227 PRO A O 1
ATOM 1704 N N . ARG A 1 228 ? -19.213 -4.494 41.379 1.00 43.44 228 ARG A N 1
ATOM 1705 C CA . ARG A 1 228 ? -20.075 -4.526 42.561 1.00 43.44 228 ARG A CA 1
ATOM 1706 C C . ARG A 1 228 ? -19.246 -4.047 43.746 1.00 43.44 228 ARG A C 1
ATOM 1708 O O . ARG A 1 228 ? -18.260 -4.689 44.104 1.00 43.44 228 ARG A O 1
ATOM 1715 N N . SER A 1 229 ? -19.638 -2.913 44.319 1.00 38.97 229 SER A N 1
ATOM 1716 C CA . SER A 1 229 ? -19.156 -2.482 45.627 1.00 38.97 229 SER A CA 1
ATOM 1717 C C . SER A 1 229 ? -19.398 -3.608 46.638 1.00 38.97 229 SER A C 1
ATOM 1719 O O . SER A 1 229 ? -20.472 -4.214 46.600 1.00 38.97 229 SER A O 1
ATOM 1721 N N . PRO A 1 230 ? -18.432 -3.921 47.514 1.00 50.31 230 PRO A N 1
ATOM 1722 C CA . PRO A 1 230 ? -18.680 -4.852 48.600 1.00 50.31 230 PRO A CA 1
ATOM 1723 C C . PRO A 1 230 ? -19.703 -4.217 49.549 1.00 50.31 230 PRO A C 1
ATOM 1725 O O . PRO A 1 230 ? -19.480 -3.118 50.060 1.00 50.31 230 PRO A O 1
ATOM 1728 N N . GLU A 1 231 ? -20.850 -4.878 49.711 1.00 48.25 231 GLU A N 1
ATOM 1729 C CA . GLU A 1 231 ? -21.802 -4.574 50.780 1.00 48.25 231 GLU A CA 1
ATOM 1730 C C . GLU A 1 231 ? -21.135 -4.811 52.143 1.00 48.25 231 GLU A C 1
ATOM 1732 O O . GLU A 1 231 ? -20.294 -5.703 52.288 1.00 48.25 231 GLU A O 1
ATOM 1737 N N . ALA A 1 232 ? -21.484 -3.925 53.078 1.00 51.12 232 ALA A N 1
ATOM 1738 C CA . ALA A 1 232 ? -20.917 -3.752 54.413 1.00 51.12 232 ALA A CA 1
ATOM 1739 C C . ALA A 1 232 ? -21.201 -4.909 55.381 1.00 51.12 232 ALA A C 1
ATOM 1741 O O . ALA A 1 232 ? -22.254 -5.569 55.232 1.00 51.12 232 ALA A O 1
#

Secondary structure (DSSP, 8-state):
-----S---SPPGGGGS-HHHHHHHHHHHHHHHH-GGGHHHHHHHHHHHT--S--TT--TTSSSS--HHHHHHHHHHHHHHHHS-HHHHHHHHHHHHHSS-HHHHHHHHHHGGGGGGGGGSHHHHHHHHHHHHHHHHS--HHHHHHHHT-GGGGGS-HHHHHHHHHHHHHHT--GGGSTTHHHH--HHHHHHHHHHHHHHHHTT-PPPGGGHHHHTT-GGGG-PPPP-PPP-

Nearest PDB structures (foldseek):
  6cri-assembly1_B  TM=4.297E-01  e=1.078E+00  Homo sapiens
  7pks-assembly1_p  TM=4.390E-01  e=1.031E+00  Homo sapiens
  7onb-assembly1_C  TM=4.536E-01  e=2.035E+00  Homo sapiens
  8sah-assembly1_B  TM=3.018E-01  e=1.353E+00  Homo sapiens
  5vjc-assembly2_B  TM=4.965E-01  e=5.043E+00  Drosophila melanogaster